Protein AF-A0A816BHR1-F1 (afdb_monomer)

Foldseek 3Di:
DDPVVVVVVVVLVVVLVVLLVVLVCCVVVVLQWDQDPVLVVLNVDDGDSVSSVVNVCSSVPPTDGHDLEAEDEDALPDDLVNVVVSCVVVQVSCVSCVPAAREYEYEQVQSYPVLVQVCCCQPVCDGVPHHGRPRYHYYYDHDDDDDVVVVVPDDPPDDPVVVVVVPRNGHDHDPVVVVVDDDDDDQDLVNLLVVLLVVLVVVQVPPDPPDGDDDPPVVSVVVSVVVSVVVVD

Mean predicted aligned error: 13.66 Å

Organism: NCBI:txid1234261

pLDDT: mean 78.06, std 15.28, range [37.94, 96.62]

Radius of gyration: 27.57 Å; Cα contacts (8 Å, |Δi|>4): 206; chains: 1; bounding box: 58×44×85 Å

Structure (mmCIF, N/CA/C/O backbone):
data_AF-A0A816BHR1-F1
#
_entry.id   AF-A0A816BHR1-F1
#
loop_
_atom_site.group_PDB
_atom_site.id
_atom_site.type_symbol
_atom_site.label_atom_id
_atom_site.label_alt_id
_atom_site.label_comp_id
_atom_site.label_asym_id
_atom_site.label_entity_id
_atom_site.label_seq_id
_atom_site.pdbx_PDB_ins_code
_atom_site.Cartn_x
_atom_site.Cartn_y
_atom_site.Cartn_z
_atom_site.occupancy
_atom_site.B_iso_or_equiv
_atom_site.auth_seq_id
_atom_site.auth_comp_id
_atom_site.auth_asym_id
_atom_site.auth_atom_id
_atom_site.pdbx_PDB_model_num
ATOM 1 N N . MET A 1 1 ? -35.255 7.423 47.340 1.00 52.06 1 MET A N 1
ATOM 2 C CA . MET A 1 1 ? -34.752 6.591 46.229 1.00 52.06 1 MET A CA 1
ATOM 3 C C . MET A 1 1 ? -35.723 5.449 46.059 1.00 52.06 1 MET A C 1
ATOM 5 O O . MET A 1 1 ? -35.915 4.696 47.007 1.00 52.06 1 MET A O 1
ATOM 9 N N . THR A 1 2 ? -36.423 5.408 44.931 1.00 51.00 2 THR A N 1
ATOM 10 C CA . THR A 1 2 ? -37.379 4.335 44.636 1.00 51.00 2 THR A CA 1
ATOM 11 C C . THR A 1 2 ? -36.626 3.104 44.125 1.00 51.00 2 THR A C 1
ATOM 13 O O . THR A 1 2 ? -35.512 3.223 43.620 1.00 51.00 2 THR A O 1
ATOM 16 N N . VAL A 1 3 ? -37.195 1.907 44.288 1.00 60.72 3 VAL A N 1
ATOM 17 C CA . VAL A 1 3 ? -36.574 0.632 43.862 1.00 60.72 3 VAL A CA 1
ATOM 18 C C . VAL A 1 3 ? -36.247 0.631 42.356 1.00 60.72 3 VAL A C 1
ATOM 20 O O . VAL A 1 3 ? -35.255 0.040 41.938 1.00 60.72 3 VAL A O 1
ATOM 23 N N . THR A 1 4 ? -37.027 1.367 41.563 1.00 62.22 4 THR A N 1
ATOM 24 C CA . THR A 1 4 ? -36.813 1.652 40.136 1.00 62.22 4 THR A CA 1
ATOM 25 C C . THR A 1 4 ? -35.530 2.442 39.858 1.00 62.22 4 THR A C 1
ATOM 27 O O . THR A 1 4 ? -34.757 2.035 38.998 1.00 62.22 4 THR A O 1
ATOM 30 N N . ASP A 1 5 ? -35.218 3.479 40.644 1.00 62.16 5 ASP A N 1
ATOM 31 C CA . ASP A 1 5 ? -34.006 4.299 40.441 1.00 62.16 5 ASP A CA 1
ATOM 32 C C . ASP A 1 5 ? -32.713 3.488 40.652 1.00 62.16 5 ASP A C 1
ATOM 34 O O . ASP A 1 5 ? -31.697 3.712 39.994 1.00 62.16 5 ASP A O 1
ATOM 38 N N . ALA A 1 6 ? -32.741 2.530 41.584 1.00 64.25 6 ALA A N 1
ATOM 39 C CA . ALA A 1 6 ? -31.603 1.657 41.871 1.00 64.25 6 ALA A CA 1
ATOM 40 C C . ALA A 1 6 ? -31.398 0.587 40.782 1.00 64.25 6 ALA A C 1
ATOM 42 O O . ALA A 1 6 ? -30.258 0.231 40.466 1.00 64.25 6 ALA A O 1
ATOM 43 N N . TYR A 1 7 ? -32.494 0.093 40.201 1.00 68.75 7 TYR A N 1
ATOM 44 C CA . TYR A 1 7 ? -32.482 -0.867 39.098 1.00 68.75 7 TYR A CA 1
ATOM 45 C C . TYR A 1 7 ? -31.982 -0.228 37.790 1.00 68.75 7 TYR A C 1
ATOM 47 O O . TYR A 1 7 ? -31.123 -0.784 37.104 1.00 68.75 7 TYR A O 1
ATOM 55 N N . ASP A 1 8 ? -32.424 0.994 37.493 1.00 70.56 8 ASP A N 1
ATOM 56 C CA . ASP A 1 8 ? -31.975 1.736 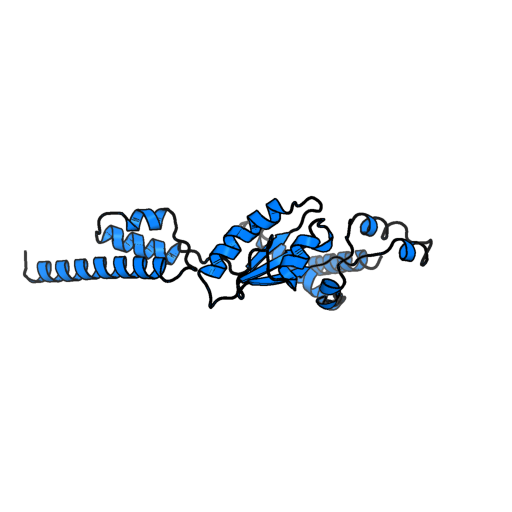36.311 1.00 70.56 8 ASP A CA 1
ATOM 57 C C . ASP A 1 8 ? -30.495 2.136 36.413 1.00 70.56 8 ASP A C 1
ATOM 59 O O . ASP A 1 8 ? -29.745 2.028 35.438 1.00 70.56 8 ASP A O 1
ATOM 63 N N . ALA A 1 9 ? -30.026 2.506 37.611 1.00 74.00 9 ALA A N 1
ATOM 64 C CA . ALA A 1 9 ? -28.610 2.779 37.858 1.00 74.00 9 ALA A CA 1
ATOM 65 C C . ALA A 1 9 ? -27.722 1.542 37.624 1.00 74.00 9 ALA A C 1
ATOM 67 O O . ALA A 1 9 ? -26.621 1.663 37.079 1.00 74.00 9 ALA A O 1
ATOM 68 N N . THR A 1 10 ? -28.208 0.347 37.980 1.00 83.25 10 THR A N 1
ATOM 69 C CA . THR A 1 10 ? -27.472 -0.908 37.761 1.00 83.25 10 THR A CA 1
ATOM 70 C C . THR A 1 10 ? -27.445 -1.317 36.289 1.00 83.25 10 THR A C 1
ATOM 72 O O . THR A 1 10 ? -26.416 -1.806 35.818 1.00 83.25 10 THR A O 1
ATOM 75 N N . ILE A 1 11 ? -28.522 -1.087 35.531 1.00 84.12 11 ILE A N 1
ATOM 76 C CA . ILE A 1 11 ? -28.531 -1.308 34.075 1.00 84.12 11 ILE A CA 1
ATOM 77 C C . ILE A 1 11 ? -27.571 -0.343 33.374 1.00 84.12 11 ILE A C 1
ATOM 79 O O . ILE A 1 11 ? -26.772 -0.773 32.541 1.00 84.12 11 ILE A O 1
ATOM 83 N N . ALA A 1 12 ? -27.605 0.943 33.729 1.00 81.88 12 ALA A N 1
ATOM 84 C CA . ALA A 1 12 ? -26.729 1.947 33.134 1.00 81.88 12 ALA A CA 1
ATOM 85 C C . ALA A 1 12 ? -25.245 1.628 33.374 1.00 81.88 12 ALA A C 1
ATOM 87 O O . ALA A 1 12 ? -24.439 1.723 32.451 1.00 81.88 12 ALA A O 1
ATOM 88 N N . GLN A 1 13 ? -24.882 1.193 34.585 1.00 84.75 13 GLN A N 1
ATOM 89 C CA . GLN A 1 13 ? -23.515 0.765 34.901 1.00 84.75 13 GLN A CA 1
ATOM 90 C C . GLN A 1 13 ? -23.078 -0.461 34.095 1.00 84.75 13 GLN A C 1
ATOM 92 O O . GLN A 1 13 ? -21.961 -0.470 33.579 1.00 84.75 13 GLN A O 1
ATOM 97 N N . LYS A 1 14 ? -23.956 -1.459 33.927 1.00 87.56 14 LYS A N 1
ATOM 98 C CA . LYS A 1 14 ? -23.672 -2.615 33.064 1.00 87.56 14 LYS A CA 1
ATOM 99 C C . LYS A 1 14 ? -23.433 -2.188 31.618 1.00 87.56 14 LYS A C 1
ATOM 101 O O . LYS A 1 14 ? -22.438 -2.589 31.033 1.00 87.56 14 LYS A O 1
ATOM 106 N N . LEU A 1 15 ? -24.288 -1.327 31.065 1.00 85.94 15 LEU A N 1
ATOM 107 C CA . LEU A 1 15 ? -24.135 -0.838 29.692 1.00 85.94 15 LEU A CA 1
ATOM 108 C C . LEU A 1 15 ? -22.819 -0.069 29.486 1.00 85.94 15 LEU A C 1
ATOM 110 O O . LEU A 1 15 ? -22.159 -0.248 28.467 1.00 85.94 15 LEU A O 1
ATOM 114 N N . ILE A 1 16 ? -22.434 0.781 30.444 1.00 88.06 16 ILE A N 1
ATOM 115 C CA . ILE A 1 16 ? -21.164 1.526 30.404 1.00 88.06 16 ILE A CA 1
ATOM 116 C C . ILE A 1 16 ? -19.976 0.567 30.340 1.00 88.06 16 ILE A C 1
ATOM 118 O O . ILE A 1 16 ? -19.073 0.773 29.527 1.00 88.06 16 ILE A O 1
ATOM 122 N N . HIS A 1 17 ? -19.993 -0.464 31.185 1.00 87.50 17 HIS A N 1
ATOM 123 C CA . HIS A 1 17 ? -18.936 -1.463 31.237 1.00 87.50 17 HIS A CA 1
ATOM 124 C C . HIS A 1 17 ? -18.845 -2.244 29.920 1.00 87.50 17 HIS A C 1
ATOM 126 O O . HIS A 1 17 ? -17.781 -2.278 29.311 1.00 87.50 17 HIS A O 1
ATOM 132 N N . GLU A 1 18 ? -19.972 -2.762 29.425 1.00 88.56 18 GLU A N 1
ATOM 133 C CA . GLU A 1 18 ? -20.043 -3.513 28.163 1.00 88.56 18 GLU A CA 1
ATOM 134 C C . GLU A 1 18 ? -19.584 -2.683 26.954 1.00 88.56 18 GLU A C 1
ATOM 136 O O . GLU A 1 18 ? -18.871 -3.183 26.088 1.00 88.56 18 GLU A O 1
ATOM 141 N N . LEU A 1 19 ? -19.939 -1.394 26.885 1.00 86.56 19 LEU A N 1
ATOM 142 C CA . LEU A 1 19 ? -19.489 -0.513 25.799 1.00 86.56 19 LEU A CA 1
ATOM 143 C C . LEU A 1 19 ? -17.979 -0.264 25.839 1.00 86.56 19 LEU A C 1
ATOM 145 O O . LEU A 1 19 ? -17.333 -0.235 24.789 1.00 86.56 19 LEU A O 1
ATOM 149 N N . HIS A 1 20 ? -17.418 -0.055 27.033 1.00 87.75 20 HIS A N 1
ATOM 150 C CA . HIS A 1 20 ? -15.979 0.149 27.196 1.00 87.75 20 HIS A CA 1
ATOM 151 C C . HIS A 1 20 ? -15.202 -1.124 26.846 1.00 87.75 20 HIS A C 1
ATOM 153 O O . HIS A 1 20 ? -14.259 -1.051 26.055 1.00 87.75 20 HIS A O 1
ATOM 159 N N . GLU A 1 21 ? -15.651 -2.281 27.336 1.00 88.12 21 GLU A N 1
ATOM 160 C CA . GLU A 1 21 ? -15.095 -3.594 26.992 1.00 88.12 21 GLU A CA 1
ATOM 161 C C . GLU A 1 21 ? -15.181 -3.859 25.486 1.00 88.12 21 GLU A C 1
ATOM 163 O O . GLU A 1 21 ? -14.181 -4.216 24.864 1.00 88.12 21 GLU A O 1
ATOM 168 N N . TYR A 1 22 ? -16.332 -3.594 24.859 1.00 89.38 22 TYR A N 1
ATOM 169 C CA . TYR A 1 22 ? -16.508 -3.768 23.419 1.00 89.38 22 TYR A CA 1
ATOM 170 C C . TYR A 1 22 ? -15.521 -2.918 22.613 1.00 89.38 22 TYR A C 1
ATOM 172 O O . TYR A 1 22 ? -14.816 -3.445 21.754 1.00 89.38 22 TYR A O 1
ATOM 180 N N . VAL A 1 23 ? -15.425 -1.611 22.882 1.00 86.75 23 VAL A N 1
ATOM 181 C CA . VAL A 1 23 ? -14.501 -0.735 22.140 1.00 86.75 23 VAL A CA 1
ATOM 182 C C . VAL A 1 23 ? -13.047 -1.141 22.384 1.00 86.75 23 VAL A C 1
ATOM 184 O O . VAL A 1 23 ? -12.253 -1.170 21.443 1.00 86.75 23 VAL A O 1
ATOM 187 N N . THR A 1 24 ? -12.696 -1.501 23.618 1.00 86.19 24 THR A N 1
ATOM 188 C CA . THR A 1 24 ? -11.347 -1.969 23.965 1.00 86.19 24 THR A CA 1
ATOM 189 C C . THR A 1 24 ? -11.008 -3.264 23.229 1.00 86.19 24 THR A C 1
ATOM 191 O O . THR A 1 24 ? -9.948 -3.369 22.609 1.00 86.19 24 THR A O 1
ATOM 194 N N . SER A 1 25 ? -11.930 -4.227 23.218 1.00 87.12 25 SER A N 1
ATOM 195 C CA . SER A 1 25 ? -11.810 -5.485 22.483 1.00 87.12 25 SER A CA 1
ATOM 196 C C . SER A 1 25 ? -11.670 -5.250 20.978 1.00 87.12 25 SER A C 1
ATOM 198 O O . SER A 1 25 ? -10.764 -5.797 20.355 1.00 87.12 25 SER A O 1
ATOM 200 N N . GLN A 1 26 ? -12.485 -4.378 20.378 1.00 85.44 26 GLN A N 1
ATOM 201 C CA . GLN A 1 26 ? -12.399 -4.086 18.944 1.00 85.44 26 GLN A CA 1
ATOM 202 C C . GLN A 1 26 ? -11.069 -3.426 18.571 1.00 85.44 26 GLN A C 1
ATOM 204 O O . GLN A 1 26 ? -10.442 -3.817 17.591 1.00 85.44 26 GLN A O 1
ATOM 209 N N . LEU A 1 27 ? -10.592 -2.462 19.359 1.00 82.94 27 LEU A N 1
ATOM 210 C CA . LEU A 1 27 ? -9.323 -1.782 19.083 1.00 82.94 27 LEU A CA 1
ATOM 211 C C . LEU A 1 27 ? -8.093 -2.672 19.301 1.00 82.94 27 LEU A C 1
ATOM 213 O O . LEU A 1 27 ? -7.054 -2.427 18.689 1.00 82.94 27 LEU A O 1
ATOM 217 N N . THR A 1 28 ? -8.192 -3.679 20.169 1.00 80.06 28 THR A N 1
ATOM 218 C CA . THR A 1 28 ? -7.105 -4.640 20.413 1.00 80.06 28 THR A CA 1
ATOM 219 C C . THR A 1 28 ? -7.119 -5.787 19.407 1.00 80.06 28 THR A C 1
ATOM 221 O O . THR A 1 28 ? -6.056 -6.194 18.944 1.00 80.06 28 THR A O 1
ATOM 224 N N . THR A 1 29 ? -8.307 -6.260 19.025 1.00 79.62 29 THR A N 1
ATOM 225 C CA . THR A 1 29 ? -8.495 -7.416 18.136 1.00 79.62 29 THR A CA 1
ATOM 226 C C . THR A 1 29 ? -8.412 -7.025 16.661 1.00 79.62 29 THR A C 1
ATOM 228 O O . THR A 1 29 ? -7.839 -7.747 15.849 1.00 79.62 29 THR A O 1
ATOM 231 N N . VAL A 1 30 ? -8.950 -5.862 16.280 1.00 80.06 30 VAL A N 1
ATOM 232 C CA . VAL A 1 30 ? -8.967 -5.410 14.885 1.00 80.06 30 VAL A CA 1
ATOM 233 C C . VAL A 1 30 ? -7.750 -4.530 14.620 1.00 80.06 30 VAL A C 1
ATOM 235 O O . VAL A 1 30 ? -7.796 -3.302 14.701 1.00 80.06 30 VAL A O 1
ATOM 238 N N . HIS A 1 31 ? -6.640 -5.160 14.229 1.00 73.81 31 HIS A N 1
ATOM 239 C CA . HIS A 1 31 ? -5.377 -4.470 13.942 1.00 73.81 31 HIS A CA 1
ATOM 240 C C . HIS A 1 31 ? -5.443 -3.477 12.771 1.00 73.81 31 HIS A C 1
ATOM 242 O O . HIS A 1 31 ? -4.511 -2.690 12.593 1.00 73.81 31 HIS A O 1
ATOM 248 N N . LEU A 1 32 ? -6.525 -3.477 11.987 1.00 80.00 32 LEU A N 1
ATOM 249 C CA . LEU A 1 32 ? -6.789 -2.472 10.958 1.00 80.00 32 LEU A CA 1
ATOM 250 C C . LEU A 1 32 ? -7.330 -1.154 11.506 1.00 80.00 32 LEU A C 1
ATOM 252 O O . LEU A 1 32 ? -7.293 -0.160 10.788 1.00 80.00 32 LEU A O 1
ATOM 256 N N . LEU A 1 33 ? -7.806 -1.104 12.747 1.00 83.38 33 LEU A N 1
ATOM 257 C CA . LEU A 1 33 ? -8.292 0.139 13.328 1.00 83.38 33 LEU A CA 1
ATOM 258 C C . LEU A 1 33 ? -7.120 0.969 13.852 1.00 83.38 33 LEU A C 1
ATOM 260 O O . LEU A 1 33 ? -6.185 0.476 14.486 1.00 83.38 33 LEU A O 1
ATOM 264 N N . LYS A 1 34 ? -7.165 2.267 13.567 1.00 80.75 34 LYS A N 1
ATOM 265 C CA . LYS A 1 34 ? -6.240 3.260 14.094 1.00 80.75 34 LYS A CA 1
ATOM 266 C C . LYS A 1 34 ? -7.012 4.157 15.061 1.00 80.75 34 LYS A C 1
ATOM 268 O O . LYS A 1 34 ? -7.742 5.043 14.605 1.00 80.75 34 LYS A O 1
ATOM 273 N N . PRO A 1 35 ? -6.865 3.956 16.382 1.00 81.19 35 PRO A N 1
ATOM 274 C CA . PRO A 1 35 ? -7.538 4.805 17.351 1.00 81.19 35 PRO A CA 1
ATOM 275 C C . PRO A 1 35 ? -6.982 6.230 17.293 1.00 81.19 35 PRO A C 1
ATOM 277 O O . PRO A 1 35 ? -5.775 6.445 17.131 1.00 81.19 35 PRO A O 1
ATOM 280 N N . THR A 1 36 ? -7.856 7.223 17.455 1.00 85.25 36 THR A N 1
ATOM 281 C CA . THR A 1 36 ? -7.424 8.616 17.603 1.00 85.25 36 THR A CA 1
ATOM 282 C C . THR A 1 36 ? -6.744 8.818 18.959 1.00 85.25 36 THR A C 1
ATOM 284 O O . THR A 1 36 ? -7.040 8.126 19.935 1.00 85.25 36 THR A O 1
ATOM 287 N N . LYS A 1 37 ? -5.856 9.818 19.071 1.00 85.44 37 LYS A N 1
ATOM 288 C CA . LYS A 1 37 ? -5.247 10.190 20.367 1.00 85.44 37 LYS A CA 1
ATOM 289 C C . LYS A 1 37 ? -6.308 10.513 21.424 1.00 85.44 37 LYS A C 1
ATOM 291 O O . LYS A 1 37 ? -6.090 10.297 22.610 1.00 85.44 37 LYS A O 1
ATOM 296 N N . ARG A 1 38 ? -7.445 11.063 20.993 1.00 85.62 38 ARG A N 1
ATOM 297 C CA . ARG A 1 38 ? -8.574 11.379 21.866 1.00 85.62 38 ARG A CA 1
ATOM 298 C C . ARG A 1 38 ? -9.278 10.112 22.342 1.00 85.62 38 ARG A C 1
ATOM 300 O O . ARG A 1 38 ? -9.507 9.997 23.538 1.00 85.62 38 ARG A O 1
ATOM 307 N N . LEU A 1 39 ? -9.532 9.156 21.450 1.00 85.00 39 LEU A N 1
ATOM 308 C CA . LEU A 1 39 ? -10.090 7.854 21.811 1.00 85.00 39 LEU A CA 1
ATOM 309 C C . LEU A 1 39 ? -9.198 7.117 22.821 1.00 85.00 39 LEU A C 1
ATOM 311 O O . LEU A 1 39 ? -9.692 6.625 23.828 1.00 85.00 39 LEU A O 1
ATOM 315 N N . GLN A 1 40 ? -7.877 7.142 22.617 1.00 84.75 40 GLN A N 1
ATOM 316 C CA . GLN A 1 40 ? -6.907 6.576 23.566 1.00 84.75 40 GLN A CA 1
ATOM 317 C C . GLN A 1 40 ? -6.959 7.236 24.951 1.00 84.75 40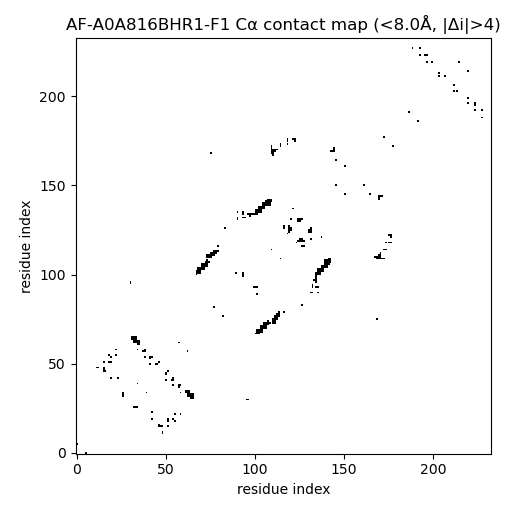 GLN A C 1
ATOM 319 O O . GLN A 1 40 ? -6.808 6.552 25.955 1.00 84.75 40 GLN A O 1
ATOM 324 N N . ARG A 1 41 ? -7.179 8.556 25.027 1.00 87.00 41 ARG A N 1
ATOM 325 C CA . ARG A 1 41 ? -7.352 9.249 26.315 1.00 87.00 41 ARG A CA 1
ATOM 326 C C . ARG A 1 41 ? -8.648 8.837 27.002 1.00 87.00 41 ARG A C 1
ATOM 328 O O . ARG A 1 41 ? -8.605 8.494 28.174 1.00 87.00 41 ARG A O 1
ATOM 335 N N . LEU A 1 42 ? -9.757 8.811 26.260 1.00 86.31 42 LEU A N 1
ATOM 336 C CA . LEU A 1 42 ? -11.072 8.435 26.787 1.00 86.31 42 LEU A CA 1
ATOM 337 C C . LEU A 1 42 ? -11.099 7.000 27.329 1.00 86.31 42 LEU A C 1
ATOM 339 O O . LEU A 1 42 ? -11.794 6.741 28.304 1.00 86.31 42 LEU A O 1
ATOM 343 N N . LEU A 1 43 ? -10.324 6.085 26.738 1.00 84.81 43 LEU A N 1
ATOM 344 C CA . LEU A 1 43 ? -10.181 4.712 27.238 1.00 84.81 43 LEU A CA 1
ATOM 345 C C . LEU A 1 43 ? -9.538 4.638 28.629 1.00 84.81 43 LEU A C 1
ATOM 347 O O . LEU A 1 43 ? -9.852 3.718 29.381 1.00 84.81 43 LEU A O 1
ATOM 351 N N . ASN A 1 44 ? -8.682 5.607 28.970 1.00 85.12 44 ASN A N 1
ATOM 352 C CA . ASN A 1 44 ? -7.957 5.670 30.240 1.00 85.12 44 ASN A CA 1
ATOM 353 C C . ASN A 1 44 ? -8.680 6.512 31.311 1.00 85.12 44 ASN A C 1
ATOM 355 O O . ASN A 1 44 ? -8.200 6.605 32.441 1.00 85.12 44 ASN A O 1
ATOM 359 N N . GLU A 1 45 ? -9.792 7.171 30.970 1.00 86.00 45 GLU A N 1
ATOM 360 C CA . GLU A 1 45 ? -10.568 7.996 31.901 1.00 86.00 45 GLU A CA 1
ATOM 361 C C . GLU A 1 45 ? -11.540 7.150 32.745 1.00 86.00 45 GLU A C 1
ATOM 363 O O . GLU A 1 45 ? -11.956 6.057 32.358 1.00 86.00 45 GLU A O 1
ATOM 368 N N . ALA A 1 46 ? -11.927 7.666 33.918 1.00 75.50 46 ALA A N 1
ATOM 369 C CA . ALA A 1 46 ? -12.861 6.986 34.814 1.00 75.50 46 ALA A CA 1
ATOM 370 C C . ALA A 1 46 ? -14.220 6.747 34.131 1.00 75.50 46 ALA A C 1
ATOM 372 O O . ALA A 1 46 ? -14.822 7.667 33.576 1.00 75.50 46 ALA A O 1
ATOM 373 N N . GLN A 1 47 ? -14.731 5.517 34.195 1.00 79.19 47 GLN A N 1
ATOM 374 C CA . GLN A 1 47 ? -15.958 5.147 33.492 1.00 79.19 47 GLN A CA 1
ATOM 375 C C . GLN A 1 47 ? -17.183 5.881 34.067 1.00 79.19 47 GLN A C 1
ATOM 377 O O . GLN A 1 47 ? -17.544 5.734 35.233 1.00 79.19 47 GLN A O 1
ATOM 382 N N . SER A 1 48 ? -17.841 6.675 33.221 1.00 83.44 48 SER A N 1
ATOM 383 C CA . SER A 1 48 ? -19.121 7.336 33.496 1.00 83.44 48 SER A CA 1
ATOM 384 C C . SER A 1 48 ? -19.997 7.306 32.245 1.00 83.44 48 SER A C 1
ATOM 386 O O . SER A 1 48 ? -19.477 7.164 31.138 1.00 83.44 48 SER A O 1
ATOM 388 N N . LEU A 1 49 ? -21.313 7.497 32.392 1.00 82.38 49 LEU A N 1
ATOM 389 C CA . LEU A 1 49 ? -22.244 7.491 31.254 1.00 82.38 49 LEU A CA 1
ATOM 390 C C . LEU A 1 49 ? -21.841 8.507 30.176 1.00 82.38 49 LEU A C 1
ATOM 392 O O . LEU A 1 49 ? -21.850 8.208 28.986 1.00 82.38 49 LEU A O 1
ATOM 396 N N . LEU A 1 50 ? -21.427 9.704 30.598 1.00 85.06 50 LEU A N 1
ATOM 397 C CA . LEU A 1 50 ? -20.983 10.756 29.688 1.00 85.06 50 LEU A CA 1
ATOM 398 C C . LEU A 1 50 ? -19.709 10.360 28.930 1.00 85.06 50 LEU A C 1
ATOM 400 O O . LEU A 1 50 ? -19.585 10.660 27.742 1.00 85.06 50 LEU A O 1
ATOM 404 N N . ILE A 1 51 ? -18.762 9.710 29.611 1.00 85.19 51 ILE A N 1
ATOM 405 C CA . ILE A 1 51 ? -17.499 9.264 29.011 1.00 85.19 51 ILE A CA 1
ATOM 406 C C . ILE A 1 51 ? -17.750 8.093 28.058 1.00 85.19 51 ILE A C 1
ATOM 408 O O . ILE A 1 51 ? -17.233 8.127 26.947 1.00 85.19 51 ILE A O 1
ATOM 412 N N . ALA A 1 52 ? -18.613 7.138 28.414 1.00 84.12 52 ALA A N 1
ATOM 413 C CA . ALA A 1 52 ? -18.992 6.018 27.550 1.00 84.12 52 ALA A CA 1
ATOM 414 C C . ALA A 1 52 ? -19.637 6.493 26.238 1.00 84.12 52 ALA A C 1
ATOM 416 O O . ALA A 1 52 ? -19.224 6.077 25.158 1.00 84.12 52 ALA A O 1
ATOM 417 N N . THR A 1 53 ? -20.578 7.440 26.310 1.00 84.50 53 THR A N 1
ATOM 418 C CA . THR A 1 53 ? -21.205 8.027 25.115 1.00 84.50 53 THR A CA 1
ATOM 419 C C . THR A 1 53 ? -20.187 8.765 24.245 1.00 84.50 53 THR A C 1
ATOM 421 O O . THR A 1 53 ? -20.197 8.627 23.022 1.00 84.50 53 THR A O 1
ATOM 424 N N . LYS A 1 54 ? -19.276 9.539 24.852 1.00 87.81 54 LYS A N 1
ATOM 425 C CA . LYS A 1 54 ? -18.198 10.223 24.116 1.00 87.81 54 LYS A CA 1
ATOM 426 C C . LYS A 1 54 ? -17.246 9.232 23.456 1.00 87.81 54 LYS A C 1
ATOM 428 O O . LYS A 1 54 ? -16.871 9.445 22.310 1.00 87.81 54 LYS A O 1
ATOM 433 N N . LEU A 1 55 ? -16.874 8.173 24.166 1.00 88.69 55 LEU A N 1
ATOM 434 C CA . LEU A 1 55 ? -15.983 7.122 23.694 1.00 88.69 55 LEU A CA 1
ATOM 435 C C . LEU A 1 55 ? -16.596 6.384 22.505 1.00 88.69 55 LEU A C 1
ATOM 437 O O . LEU A 1 55 ? -15.940 6.250 21.478 1.00 88.69 55 LEU A O 1
ATOM 441 N N . PHE A 1 56 ? -17.865 5.986 22.600 1.00 85.81 56 PHE A N 1
ATOM 442 C CA . PHE A 1 56 ? -18.565 5.308 21.512 1.00 85.81 56 PHE A CA 1
ATOM 443 C C . PHE A 1 56 ? -18.759 6.212 20.286 1.00 85.81 56 PHE A C 1
ATOM 445 O O . PHE A 1 56 ? -18.483 5.798 19.161 1.00 85.81 56 PHE A O 1
ATOM 452 N N . ASN A 1 57 ? -19.149 7.475 20.491 1.00 87.31 57 ASN A N 1
ATOM 453 C CA . ASN A 1 57 ? -19.255 8.445 19.399 1.00 87.31 57 ASN A CA 1
ATOM 454 C C . ASN A 1 57 ? -17.903 8.699 18.728 1.00 87.31 57 ASN A C 1
ATOM 456 O O . ASN A 1 57 ? -17.831 8.770 17.503 1.00 87.31 57 ASN A O 1
ATOM 460 N N . GLU A 1 58 ? -16.831 8.820 19.511 1.00 87.50 58 GLU A N 1
ATOM 461 C CA . GLU A 1 58 ? -15.481 8.989 18.978 1.00 87.50 58 GLU A CA 1
ATOM 462 C C . GLU A 1 58 ? -15.038 7.741 18.200 1.00 87.50 58 GLU A C 1
ATOM 464 O O . GLU A 1 58 ? -14.483 7.871 17.109 1.00 87.50 58 GLU A O 1
ATOM 469 N N . TYR A 1 59 ? -15.350 6.544 18.711 1.00 86.75 59 TYR A N 1
ATOM 470 C CA . TYR A 1 59 ? -15.083 5.275 18.041 1.00 86.75 59 TYR A CA 1
ATOM 471 C C . TYR A 1 59 ? -15.793 5.184 16.683 1.00 86.75 59 TYR A C 1
ATOM 473 O O . TYR A 1 59 ? -15.138 4.921 15.679 1.00 86.75 59 TYR A O 1
ATOM 481 N N . ILE A 1 60 ? -17.096 5.462 16.610 1.00 85.62 60 ILE A N 1
ATOM 482 C CA . ILE A 1 60 ? -17.845 5.389 15.344 1.00 85.62 60 ILE A CA 1
ATOM 483 C C . ILE A 1 60 ? -17.399 6.474 14.361 1.00 85.62 60 ILE A C 1
ATOM 485 O O . ILE A 1 60 ? -17.256 6.215 13.170 1.00 85.62 60 ILE A O 1
ATOM 489 N N . THR A 1 61 ? -17.208 7.699 14.848 1.00 84.88 61 THR A N 1
ATOM 490 C CA . THR A 1 61 ? -17.053 8.864 13.965 1.00 84.88 61 THR A CA 1
ATOM 491 C C . THR A 1 61 ? -15.622 9.026 13.466 1.00 84.88 61 THR A C 1
ATOM 493 O O . THR A 1 61 ? -15.410 9.502 12.352 1.00 84.88 61 THR A O 1
ATOM 496 N N . TYR A 1 62 ? -14.631 8.666 14.285 1.00 82.94 62 TYR A N 1
ATOM 497 C CA . TYR A 1 62 ? -13.238 9.035 14.032 1.00 82.94 62 TYR A CA 1
ATOM 498 C C . TYR A 1 62 ? -12.259 7.862 14.019 1.00 82.94 62 TYR A C 1
ATOM 500 O O . TYR A 1 62 ? -11.074 8.087 13.757 1.00 82.94 62 TYR A O 1
ATOM 508 N N . THR A 1 63 ? -12.699 6.623 14.261 1.00 82.25 63 THR A N 1
ATOM 509 C CA . THR A 1 63 ? -11.808 5.474 14.063 1.00 82.25 63 THR A CA 1
ATOM 510 C C . THR A 1 63 ? -11.514 5.320 12.579 1.00 82.25 63 THR A C 1
ATOM 512 O O . THR A 1 63 ? -12.406 5.110 11.762 1.00 82.25 63 THR A O 1
ATOM 515 N N . GLN A 1 64 ? -10.239 5.444 12.228 1.00 79.94 64 GLN A N 1
ATOM 516 C CA . GLN A 1 64 ? -9.783 5.299 10.853 1.00 79.94 64 GLN A CA 1
ATOM 517 C C . GLN A 1 64 ? -9.326 3.868 10.608 1.00 79.94 64 GLN A C 1
ATOM 519 O O . GLN A 1 64 ? -8.742 3.234 11.487 1.00 79.94 64 GLN A O 1
ATOM 524 N N . THR A 1 65 ? -9.525 3.381 9.392 1.00 82.75 65 THR A N 1
ATOM 525 C CA . THR A 1 65 ? -8.910 2.137 8.935 1.00 82.75 65 THR A CA 1
ATOM 526 C C . THR A 1 65 ? -7.499 2.418 8.429 1.00 82.75 65 THR A C 1
ATOM 528 O O . THR A 1 65 ? -7.254 3.406 7.731 1.00 82.75 65 THR A O 1
ATOM 531 N N . LYS A 1 66 ? -6.548 1.546 8.765 1.00 83.31 66 LYS A N 1
ATOM 532 C CA . LYS A 1 66 ? -5.219 1.540 8.154 1.00 83.31 66 LYS A CA 1
ATOM 533 C C . LYS A 1 66 ? -5.360 1.301 6.650 1.00 83.31 66 LYS A C 1
ATOM 535 O O . LYS A 1 66 ? -6.264 0.600 6.201 1.00 83.31 66 LYS A O 1
ATOM 540 N N . GLN A 1 67 ? -4.472 1.920 5.880 1.00 85.69 67 GLN A N 1
ATOM 541 C CA . GLN A 1 67 ? -4.440 1.744 4.432 1.00 85.69 67 GLN A CA 1
ATOM 542 C C . GLN A 1 67 ? -3.909 0.350 4.098 1.00 85.69 67 GLN A C 1
ATOM 544 O O . GLN A 1 67 ? -2.949 -0.097 4.718 1.00 85.69 67 GLN A O 1
ATOM 549 N N . LEU A 1 68 ? -4.539 -0.301 3.121 1.00 90.50 68 LEU A N 1
ATOM 550 C CA . LEU A 1 68 ? -4.074 -1.568 2.545 1.00 90.50 68 LEU A CA 1
ATOM 551 C C . LEU A 1 68 ? -3.243 -1.350 1.275 1.00 90.50 68 LEU A C 1
ATOM 553 O O . LEU A 1 68 ? -2.533 -2.248 0.845 1.00 90.50 68 LEU A O 1
ATOM 557 N N . PHE A 1 69 ? -3.351 -0.164 0.673 1.00 94.38 69 PHE A N 1
ATOM 558 C CA . PHE A 1 69 ? -2.638 0.224 -0.536 1.00 94.38 69 PHE A CA 1
ATOM 559 C C . PHE A 1 69 ? -1.627 1.318 -0.204 1.00 94.38 69 PHE A C 1
ATOM 561 O O . PHE A 1 69 ? -2.000 2.400 0.258 1.00 94.38 69 PHE A O 1
ATOM 568 N N . HIS A 1 70 ? -0.354 1.040 -0.459 1.00 95.06 70 HIS A N 1
ATOM 569 C CA . HIS A 1 70 ? 0.760 1.937 -0.199 1.00 95.06 70 HIS A CA 1
ATOM 570 C C . HIS A 1 70 ? 1.426 2.307 -1.517 1.00 95.06 70 HIS A C 1
ATOM 572 O O . HIS A 1 70 ? 1.970 1.442 -2.194 1.00 95.06 70 HIS A O 1
ATOM 578 N N . ARG A 1 71 ? 1.410 3.592 -1.875 1.00 94.94 71 ARG A N 1
ATOM 579 C CA . ARG A 1 71 ? 2.086 4.094 -3.075 1.00 94.94 71 ARG A CA 1
ATOM 580 C C . ARG A 1 71 ? 3.336 4.878 -2.708 1.00 94.94 71 ARG A C 1
ATOM 582 O O . ARG A 1 71 ? 3.251 5.795 -1.893 1.00 94.94 71 ARG A O 1
ATOM 589 N N . LEU A 1 72 ? 4.439 4.580 -3.384 1.00 93.75 72 LEU A N 1
ATOM 590 C CA . LEU A 1 72 ? 5.666 5.367 -3.351 1.00 93.75 72 LEU A CA 1
ATOM 591 C C . LEU A 1 72 ? 6.003 5.841 -4.766 1.00 93.75 72 LEU A C 1
ATOM 593 O O . LEU A 1 72 ? 6.171 5.021 -5.661 1.00 93.75 72 LEU A O 1
ATOM 597 N N . LEU A 1 73 ? 6.095 7.159 -4.953 1.00 91.12 73 LEU A N 1
ATOM 598 C CA . LEU A 1 73 ? 6.679 7.753 -6.155 1.00 91.12 73 LEU A CA 1
ATOM 599 C C . LEU A 1 73 ? 8.195 7.765 -5.978 1.00 91.12 73 LEU A C 1
ATOM 601 O O . LEU A 1 73 ? 8.669 8.313 -4.981 1.00 91.12 73 LEU A O 1
ATOM 605 N N . LEU A 1 74 ? 8.932 7.143 -6.896 1.00 87.69 74 LEU A N 1
ATOM 606 C CA . LEU A 1 74 ? 10.373 6.972 -6.761 1.00 87.69 74 LEU A CA 1
ATOM 607 C C . LEU A 1 74 ? 11.129 8.151 -7.383 1.00 87.69 74 LEU A C 1
ATOM 609 O O . LEU A 1 74 ? 11.153 8.284 -8.605 1.00 87.69 74 LEU A O 1
ATOM 613 N N . PRO A 1 75 ? 11.771 9.017 -6.574 1.00 83.62 75 PRO A N 1
ATOM 614 C CA . PRO A 1 75 ? 12.672 10.017 -7.118 1.00 83.62 75 PRO A CA 1
ATOM 615 C C . PRO A 1 75 ? 13.981 9.350 -7.587 1.00 83.62 75 PRO A C 1
ATOM 617 O O . PRO A 1 75 ? 14.424 8.381 -6.962 1.00 83.62 75 PRO A O 1
ATOM 620 N N . PRO A 1 76 ? 14.676 9.907 -8.598 1.00 77.75 76 PRO A N 1
ATOM 621 C CA . PRO A 1 76 ? 15.920 9.331 -9.124 1.00 77.75 76 PRO A CA 1
ATOM 622 C C . PRO A 1 76 ? 17.032 9.119 -8.081 1.00 77.75 76 PRO A C 1
ATOM 624 O O . PRO A 1 76 ? 17.868 8.233 -8.223 1.00 77.75 76 PRO A O 1
ATOM 627 N N . GLY A 1 77 ? 17.047 9.936 -7.023 1.00 82.62 77 GLY A N 1
ATOM 628 C CA . GLY A 1 77 ? 18.041 9.893 -5.946 1.00 82.62 77 GLY A CA 1
ATOM 629 C C . GLY A 1 77 ? 17.590 9.176 -4.672 1.00 82.62 77 GLY A C 1
ATOM 630 O O . GLY A 1 77 ? 18.175 9.433 -3.622 1.00 82.62 77 GLY A O 1
ATOM 631 N N . ILE A 1 78 ? 16.531 8.357 -4.718 1.00 87.94 78 ILE A N 1
ATOM 632 C CA . ILE A 1 78 ? 16.108 7.586 -3.542 1.00 87.94 78 ILE A CA 1
ATOM 633 C C . ILE A 1 78 ? 17.231 6.649 -3.083 1.00 87.94 78 ILE A C 1
ATOM 635 O O . ILE A 1 78 ? 17.884 6.015 -3.909 1.00 87.94 78 ILE A O 1
ATOM 639 N N . THR A 1 79 ? 17.454 6.566 -1.772 1.00 90.94 79 THR A N 1
ATOM 640 C CA . THR A 1 79 ? 18.430 5.632 -1.194 1.00 90.94 79 THR A CA 1
ATOM 641 C C . THR A 1 79 ? 17.757 4.356 -0.695 1.00 90.94 79 THR A C 1
ATOM 643 O O . THR A 1 79 ? 16.553 4.337 -0.409 1.00 90.94 79 THR A O 1
ATOM 646 N N . GLU A 1 80 ? 18.536 3.285 -0.536 1.00 91.81 80 GLU A N 1
ATOM 647 C CA . GLU A 1 80 ? 18.033 2.025 0.019 1.00 91.81 80 GLU A CA 1
ATOM 648 C C . GLU A 1 80 ? 17.475 2.229 1.431 1.00 91.81 80 GLU A C 1
ATOM 650 O O . GLU A 1 80 ? 16.410 1.710 1.757 1.00 91.81 80 GLU A O 1
ATOM 655 N N . GLU A 1 81 ? 18.104 3.078 2.248 1.00 92.69 81 GLU A N 1
ATOM 656 C CA . GLU A 1 81 ? 17.624 3.384 3.596 1.00 92.69 81 GLU A CA 1
ATOM 657 C C . GLU A 1 81 ? 16.237 4.025 3.565 1.00 92.69 81 GLU A C 1
ATOM 659 O O . GLU A 1 81 ? 15.382 3.673 4.376 1.00 92.69 81 GLU A O 1
ATOM 664 N N . GLN A 1 82 ? 15.981 4.944 2.630 1.00 92.44 82 GLN A N 1
ATOM 665 C CA . GLN A 1 82 ? 14.666 5.571 2.482 1.00 92.44 82 GLN A CA 1
ATOM 666 C C . GLN A 1 82 ? 13.601 4.547 2.079 1.00 92.44 82 GLN A C 1
ATOM 668 O O . GLN A 1 82 ? 12.495 4.564 2.627 1.00 92.44 82 GLN A O 1
ATOM 673 N N . LEU A 1 83 ? 13.943 3.625 1.176 1.00 93.19 83 LEU A N 1
ATOM 674 C CA . LEU A 1 83 ? 13.056 2.535 0.780 1.00 93.19 83 LEU A CA 1
ATOM 675 C C . LEU A 1 83 ? 12.762 1.594 1.960 1.00 93.19 83 LEU A C 1
ATOM 677 O O . LEU A 1 83 ? 11.605 1.245 2.203 1.00 93.19 83 LEU A O 1
ATOM 681 N N . VAL A 1 84 ? 13.778 1.249 2.754 1.00 94.38 84 VAL A N 1
ATOM 682 C CA . VAL A 1 84 ? 13.613 0.451 3.976 1.00 94.38 84 VAL A CA 1
ATOM 683 C C . VAL A 1 84 ? 12.705 1.170 4.969 1.00 94.38 84 VAL A C 1
ATOM 685 O O . VAL A 1 84 ? 11.764 0.561 5.475 1.00 94.38 84 VAL A O 1
ATOM 688 N N . GLN A 1 85 ? 12.924 2.465 5.222 1.00 94.62 85 GLN A N 1
ATOM 689 C CA . GLN A 1 85 ? 12.081 3.253 6.129 1.00 94.62 85 GLN A CA 1
ATOM 690 C C . GLN A 1 85 ? 10.617 3.289 5.678 1.00 94.62 85 GLN A C 1
ATOM 692 O O . GLN A 1 85 ? 9.717 3.181 6.513 1.00 94.62 85 GLN A O 1
ATOM 697 N N . PHE A 1 86 ? 10.370 3.378 4.371 1.00 94.75 86 PHE A N 1
ATOM 698 C CA . PHE A 1 86 ? 9.026 3.267 3.809 1.00 94.75 86 PHE A CA 1
ATOM 699 C C . PHE A 1 86 ? 8.409 1.875 4.046 1.00 94.75 86 PHE A C 1
ATOM 701 O O . PHE A 1 86 ? 7.241 1.771 4.425 1.00 94.75 86 PHE A O 1
ATOM 708 N N . MET A 1 87 ? 9.194 0.807 3.888 1.00 94.94 87 MET A N 1
ATOM 709 C CA . MET A 1 87 ? 8.732 -0.577 4.042 1.00 94.94 87 MET A CA 1
ATOM 710 C C . MET A 1 87 ? 8.532 -1.021 5.497 1.00 94.94 87 MET A C 1
ATOM 712 O O . MET A 1 87 ? 7.698 -1.891 5.754 1.00 94.94 87 MET A O 1
ATOM 716 N N . LEU A 1 88 ? 9.248 -0.441 6.466 1.00 93.19 88 LEU A N 1
ATOM 717 C CA . LEU A 1 88 ? 9.165 -0.807 7.888 1.00 93.19 88 LEU A CA 1
ATOM 718 C C . LEU A 1 88 ? 7.730 -0.859 8.449 1.00 93.19 88 LEU A C 1
ATOM 720 O O . LEU A 1 88 ? 7.353 -1.904 8.989 1.00 93.19 88 LEU A O 1
ATOM 724 N N . PRO A 1 89 ? 6.901 0.201 8.348 1.00 91.69 89 PRO A N 1
ATOM 725 C CA . PRO A 1 89 ? 5.535 0.158 8.868 1.00 91.69 89 PRO A CA 1
ATOM 726 C C . PRO A 1 89 ? 4.657 -0.873 8.148 1.00 91.69 89 PRO A C 1
ATOM 728 O O . PRO A 1 89 ? 3.791 -1.472 8.784 1.00 91.69 89 PRO A O 1
ATOM 731 N N . ILE A 1 90 ? 4.896 -1.111 6.855 1.00 93.50 90 ILE A N 1
ATOM 732 C CA . ILE A 1 90 ? 4.145 -2.072 6.034 1.00 93.50 90 ILE A CA 1
ATOM 733 C C . ILE A 1 90 ? 4.479 -3.499 6.467 1.00 93.50 90 ILE A C 1
ATOM 735 O O . ILE A 1 90 ? 3.579 -4.306 6.684 1.00 93.50 90 ILE A O 1
ATOM 739 N N . ARG A 1 91 ? 5.765 -3.795 6.686 1.00 92.25 91 ARG A N 1
ATOM 740 C CA . ARG A 1 91 ? 6.222 -5.092 7.199 1.00 92.25 91 ARG A CA 1
ATOM 741 C C . ARG A 1 91 ? 5.613 -5.392 8.563 1.00 92.25 91 ARG A C 1
ATOM 743 O O . ARG A 1 91 ? 5.079 -6.479 8.764 1.00 92.25 91 ARG A O 1
ATOM 750 N N . THR A 1 92 ? 5.653 -4.421 9.474 1.00 89.88 92 THR A N 1
ATOM 751 C CA . THR A 1 92 ? 5.027 -4.562 10.793 1.00 89.88 92 THR A CA 1
ATOM 752 C C . THR A 1 92 ? 3.531 -4.817 10.651 1.00 89.88 92 THR A C 1
ATOM 754 O O . THR A 1 92 ? 2.998 -5.697 11.316 1.00 89.88 92 THR A O 1
ATOM 757 N N . LEU A 1 93 ? 2.839 -4.094 9.766 1.00 89.06 93 LEU A N 1
ATOM 758 C CA . LEU A 1 93 ? 1.409 -4.293 9.545 1.00 89.06 93 LEU A CA 1
ATOM 759 C C . LEU A 1 93 ? 1.094 -5.691 8.990 1.00 89.06 93 LEU A C 1
ATOM 761 O O . LEU A 1 93 ? 0.191 -6.342 9.507 1.00 89.06 93 LEU A O 1
ATOM 765 N N . ALA A 1 94 ? 1.863 -6.170 8.010 1.00 90.56 94 ALA A N 1
ATOM 766 C CA . ALA A 1 94 ? 1.678 -7.486 7.397 1.00 90.56 94 ALA A CA 1
ATOM 767 C C . ALA A 1 94 ? 1.861 -8.632 8.403 1.00 90.56 94 ALA A C 1
ATOM 769 O O . ALA A 1 94 ? 1.127 -9.613 8.368 1.00 90.56 94 ALA A O 1
ATOM 770 N N . GLN A 1 95 ? 2.807 -8.494 9.338 1.00 88.38 95 GLN A N 1
ATOM 771 C CA . GLN A 1 95 ? 3.027 -9.481 10.402 1.00 88.38 95 GLN A CA 1
ATOM 772 C C . GLN A 1 95 ? 1.834 -9.597 11.361 1.00 88.38 95 GLN A C 1
ATOM 774 O O . GLN A 1 95 ? 1.557 -10.682 11.859 1.00 88.38 95 GLN A O 1
ATOM 779 N N . HIS A 1 96 ? 1.118 -8.496 11.608 1.00 86.25 96 HIS A N 1
ATOM 780 C CA . HIS A 1 96 ? -0.076 -8.490 12.462 1.00 86.25 96 HIS A CA 1
ATOM 781 C C . HIS A 1 96 ? -1.357 -8.865 11.701 1.00 86.25 96 HIS A C 1
ATOM 783 O O . HIS A 1 96 ? -2.405 -9.020 12.321 1.00 86.25 96 HIS A O 1
ATOM 789 N N . LEU A 1 97 ? -1.301 -8.976 10.371 1.00 86.12 97 LEU A N 1
ATOM 790 C CA . LEU A 1 97 ? -2.452 -9.236 9.506 1.00 86.12 97 LEU A CA 1
ATOM 791 C C . LEU A 1 97 ? -2.159 -10.397 8.542 1.00 86.12 97 LEU A C 1
ATOM 793 O O . LEU A 1 97 ? -2.115 -10.193 7.329 1.00 86.12 97 LEU A O 1
ATOM 797 N N . PRO A 1 98 ? -1.978 -11.627 9.058 1.00 82.44 98 PRO A N 1
ATOM 798 C CA . PRO A 1 98 ? -1.601 -12.777 8.238 1.00 82.44 98 PRO A CA 1
ATOM 799 C C . PRO A 1 98 ? -2.677 -13.193 7.226 1.00 82.44 98 PRO A C 1
ATOM 801 O O . PRO A 1 98 ? -2.369 -13.942 6.306 1.00 82.44 98 PRO A O 1
ATOM 804 N N . ASP A 1 99 ? -3.909 -12.698 7.359 1.00 86.88 99 ASP A N 1
ATOM 805 C CA . ASP A 1 99 ? -5.039 -13.044 6.488 1.00 86.88 99 ASP A CA 1
ATOM 806 C C . ASP A 1 99 ? -5.395 -11.946 5.472 1.00 86.88 99 ASP A C 1
ATOM 808 O O . ASP A 1 99 ? -6.298 -12.134 4.658 1.00 86.88 99 ASP A O 1
ATOM 812 N N . ILE A 1 100 ? -4.705 -10.798 5.494 1.00 87.81 100 ILE A N 1
ATOM 813 C CA . ILE A 1 100 ? -5.040 -9.633 4.661 1.00 87.81 100 ILE A CA 1
ATOM 814 C C . ILE A 1 100 ? -3.859 -9.263 3.774 1.00 87.81 100 ILE A C 1
ATOM 816 O O . ILE A 1 100 ? -2.763 -9.016 4.266 1.00 87.81 100 ILE A O 1
ATOM 820 N N . GLU A 1 101 ? -4.103 -9.172 2.469 1.00 92.69 101 GLU A N 1
ATOM 821 C CA . GLU A 1 101 ? -3.097 -8.748 1.499 1.00 92.69 101 GLU A CA 1
ATOM 822 C C . GLU A 1 101 ? -2.891 -7.223 1.529 1.00 92.69 101 GLU A C 1
ATOM 824 O O . GLU A 1 101 ? -3.840 -6.443 1.417 1.00 92.69 101 GLU A O 1
ATOM 829 N N . LEU A 1 102 ? -1.635 -6.802 1.686 1.00 94.19 102 LEU A N 1
ATOM 830 C CA . LEU A 1 102 ? -1.187 -5.419 1.580 1.00 94.19 102 LEU A CA 1
ATOM 831 C C . LEU A 1 102 ? -0.541 -5.203 0.217 1.00 94.19 102 LEU A C 1
ATOM 833 O O . LEU A 1 102 ? 0.394 -5.910 -0.154 1.00 94.19 102 LEU A O 1
ATOM 837 N N . VAL A 1 103 ? -0.996 -4.185 -0.501 1.00 96.25 103 VAL A N 1
ATOM 838 C CA . VAL A 1 103 ? -0.484 -3.836 -1.823 1.00 96.25 103 VAL A CA 1
ATOM 839 C C . VAL A 1 103 ? 0.515 -2.696 -1.700 1.00 96.25 103 VAL A C 1
ATOM 841 O O . VAL A 1 103 ? 0.198 -1.634 -1.162 1.00 96.25 103 VAL A O 1
ATOM 844 N N . VAL A 1 104 ? 1.711 -2.896 -2.244 1.00 96.62 104 VAL A N 1
ATOM 845 C CA . VAL A 1 104 ? 2.745 -1.867 -2.349 1.00 96.62 104 VAL A CA 1
ATOM 846 C C . VAL A 1 104 ? 2.994 -1.564 -3.819 1.00 96.62 104 VAL A C 1
ATOM 848 O O . VAL A 1 104 ? 3.401 -2.439 -4.580 1.00 96.62 104 VAL A O 1
ATOM 851 N N . PHE A 1 105 ? 2.731 -0.320 -4.206 1.00 96.19 105 PHE A N 1
ATOM 852 C CA . PHE A 1 105 ? 2.866 0.178 -5.564 1.00 96.19 105 PHE A CA 1
ATOM 853 C C . PHE A 1 105 ? 4.015 1.180 -5.683 1.00 96.19 105 PHE A C 1
ATOM 855 O O . PHE A 1 105 ? 4.004 2.234 -5.040 1.00 96.19 105 PHE A O 1
ATOM 862 N N . PHE A 1 106 ? 4.982 0.855 -6.533 1.00 94.12 106 PHE A N 1
ATOM 863 C CA . PHE A 1 106 ? 6.119 1.710 -6.857 1.00 94.12 106 PHE A CA 1
ATOM 864 C C . PHE A 1 106 ? 5.894 2.411 -8.194 1.00 94.12 106 PHE A C 1
ATOM 866 O O . PHE A 1 106 ? 5.874 1.769 -9.242 1.00 94.12 106 PHE A O 1
ATOM 873 N N . ASP A 1 107 ? 5.720 3.724 -8.162 1.00 90.56 107 ASP A N 1
ATOM 874 C CA . ASP A 1 107 ? 5.580 4.541 -9.364 1.00 90.56 107 ASP A CA 1
ATOM 875 C C . ASP A 1 107 ? 6.958 5.009 -9.848 1.00 90.56 107 ASP A C 1
ATOM 877 O O . ASP A 1 107 ? 7.850 5.245 -9.032 1.00 90.56 107 ASP A O 1
ATOM 881 N N . GLU A 1 108 ? 7.128 5.132 -11.164 1.00 85.06 108 GLU A N 1
ATOM 882 C CA . GLU A 1 108 ? 8.407 5.464 -11.818 1.00 85.06 108 GLU A CA 1
ATOM 883 C C . GLU A 1 108 ? 9.588 4.546 -11.436 1.00 85.06 108 GLU A C 1
ATOM 885 O O . GLU A 1 108 ? 10.734 4.970 -11.348 1.00 85.06 108 GLU A O 1
ATOM 890 N N . PHE A 1 109 ? 9.342 3.250 -11.263 1.00 84.00 109 PHE A N 1
ATOM 891 C CA . PHE A 1 109 ? 10.303 2.262 -10.756 1.00 84.00 109 PHE A CA 1
ATOM 892 C C . PHE A 1 109 ? 11.700 2.294 -11.383 1.00 84.00 109 PHE A C 1
ATOM 894 O O . PHE A 1 109 ? 12.709 2.178 -10.691 1.00 84.00 109 PHE A O 1
ATOM 901 N N . SER A 1 110 ? 11.769 2.475 -12.697 1.00 77.25 110 SER A N 1
ATOM 902 C CA . SER A 1 110 ? 13.026 2.476 -13.441 1.00 77.25 110 SER A CA 1
ATOM 903 C C . SER A 1 110 ? 13.890 3.723 -13.244 1.00 77.25 110 SER A C 1
ATOM 905 O O . SER A 1 110 ? 15.009 3.752 -13.748 1.00 77.25 110 SER A O 1
ATOM 907 N N . THR A 1 111 ? 13.411 4.768 -12.569 1.00 77.88 111 THR A N 1
ATOM 908 C CA . THR A 1 111 ? 14.226 5.967 -12.305 1.00 77.88 111 THR A CA 1
ATOM 909 C C . THR A 1 111 ? 15.161 5.780 -11.111 1.00 77.88 111 THR A C 1
ATOM 911 O O . THR A 1 111 ? 16.163 6.484 -11.005 1.00 77.88 111 THR A O 1
ATOM 914 N N . SER A 1 112 ? 14.871 4.813 -10.235 1.00 80.19 112 SER A N 1
ATOM 915 C CA . SER A 1 112 ? 15.645 4.541 -9.024 1.00 80.19 112 SER A CA 1
ATOM 916 C C . SER A 1 112 ? 16.948 3.790 -9.311 1.00 80.19 112 SER A C 1
ATOM 918 O O . SER A 1 112 ? 16.990 2.862 -10.119 1.00 80.19 112 SER A O 1
ATOM 920 N N . SER A 1 113 ? 17.998 4.133 -8.564 1.00 81.06 113 SER A N 1
ATOM 921 C CA . SER A 1 113 ? 19.271 3.408 -8.538 1.00 81.06 113 SER A CA 1
ATOM 922 C C . SER A 1 113 ? 19.238 2.134 -7.673 1.00 81.06 113 SER A C 1
ATOM 924 O O . SER A 1 113 ? 20.139 1.303 -7.776 1.00 81.06 113 SER A O 1
ATOM 926 N N . CYS A 1 114 ? 18.193 1.923 -6.865 1.00 86.12 114 CYS A N 1
ATOM 927 C CA . CYS A 1 114 ? 18.066 0.808 -5.913 1.00 86.12 114 CYS A CA 1
ATOM 928 C C . CYS A 1 114 ? 17.521 -0.491 -6.541 1.00 86.12 114 CYS A C 1
ATOM 930 O O . CYS A 1 114 ? 16.848 -1.278 -5.873 1.00 86.12 114 CYS A O 1
ATOM 932 N N . LEU A 1 115 ? 17.787 -0.744 -7.828 1.00 85.62 115 LEU A N 1
ATOM 933 C CA . LEU A 1 115 ? 17.253 -1.913 -8.546 1.00 85.62 115 LEU A CA 1
ATOM 934 C C . LEU A 1 115 ? 17.641 -3.257 -7.911 1.00 85.62 115 LEU A C 1
ATOM 936 O O . LEU A 1 115 ? 16.875 -4.215 -8.011 1.00 85.62 115 LEU A O 1
ATOM 940 N N . GLY A 1 116 ? 18.801 -3.330 -7.251 1.00 87.69 116 GLY A N 1
ATOM 941 C CA . GLY A 1 116 ? 19.235 -4.520 -6.515 1.00 87.69 116 GLY A CA 1
ATOM 942 C C . GLY A 1 116 ? 18.291 -4.859 -5.362 1.00 87.69 116 GLY A C 1
ATOM 943 O O . GLY A 1 116 ? 17.783 -5.976 -5.294 1.00 87.69 116 GLY A O 1
ATOM 944 N N . LEU A 1 117 ? 17.976 -3.873 -4.518 1.00 91.38 117 LEU A N 1
ATOM 945 C CA . LEU A 1 117 ? 17.031 -4.049 -3.417 1.00 91.38 117 LEU A CA 1
ATOM 946 C C . LEU A 1 117 ? 15.615 -4.356 -3.924 1.00 91.38 117 LEU A C 1
ATOM 948 O O . LEU A 1 117 ? 14.910 -5.179 -3.348 1.00 91.38 117 LEU A O 1
ATOM 952 N N . PHE A 1 118 ? 15.193 -3.768 -5.044 1.00 91.88 118 PHE A N 1
ATOM 953 C CA . PHE A 1 118 ? 13.911 -4.151 -5.628 1.00 91.88 118 PHE A CA 1
ATOM 954 C C . PHE A 1 118 ? 13.892 -5.579 -6.175 1.00 91.88 118 PHE A C 1
ATOM 956 O O . PHE A 1 118 ? 12.884 -6.263 -6.016 1.00 91.88 118 PHE A O 1
ATOM 963 N N . HIS A 1 119 ? 14.974 -6.051 -6.800 1.00 91.19 119 HIS A N 1
ATOM 964 C CA . HIS A 1 119 ? 15.075 -7.459 -7.182 1.00 91.19 119 HIS A CA 1
ATOM 965 C C . HIS A 1 119 ? 14.911 -8.354 -5.952 1.00 91.19 119 HIS A C 1
ATOM 967 O O . HIS A 1 119 ? 14.097 -9.275 -5.976 1.00 91.19 119 HIS A O 1
ATOM 973 N N . GLU A 1 120 ? 15.611 -8.024 -4.867 1.00 94.25 120 GLU A N 1
ATOM 974 C CA . GLU A 1 120 ? 15.507 -8.735 -3.595 1.00 94.25 120 GLU A CA 1
ATOM 975 C C . GLU A 1 120 ? 14.052 -8.793 -3.087 1.00 94.25 120 GLU A C 1
ATOM 977 O O . GLU A 1 120 ? 13.549 -9.845 -2.695 1.00 94.25 120 GLU A O 1
ATOM 982 N N . MET A 1 121 ? 13.320 -7.683 -3.171 1.00 93.81 121 MET A N 1
ATOM 983 C CA . MET A 1 121 ? 11.933 -7.607 -2.708 1.00 93.81 121 MET A CA 1
ATOM 984 C C . MET A 1 121 ? 10.944 -8.384 -3.589 1.00 93.81 121 MET A C 1
ATOM 986 O O . MET A 1 121 ? 10.067 -9.078 -3.068 1.00 93.81 121 MET A O 1
ATOM 990 N N . PHE A 1 122 ? 11.045 -8.240 -4.913 1.00 93.25 122 PHE A N 1
ATOM 991 C CA . PHE A 1 122 ? 10.094 -8.822 -5.867 1.00 93.25 122 PHE A CA 1
ATOM 992 C C . PHE A 1 122 ? 10.342 -10.312 -6.110 1.00 93.25 122 PHE A C 1
ATOM 994 O O . PHE A 1 122 ? 9.382 -11.063 -6.278 1.00 93.25 122 PHE A O 1
ATOM 1001 N N . ILE A 1 123 ? 11.611 -10.723 -6.151 1.00 92.94 123 ILE A N 1
ATOM 1002 C CA . ILE A 1 123 ? 12.023 -12.084 -6.503 1.00 92.94 123 ILE A CA 1
ATOM 1003 C C . ILE A 1 123 ? 12.337 -12.883 -5.243 1.00 92.94 123 ILE A C 1
ATOM 1005 O O . ILE A 1 123 ? 11.696 -13.901 -4.989 1.00 92.94 123 ILE A O 1
ATOM 1009 N N . ASP A 1 124 ? 13.288 -12.400 -4.442 1.00 93.44 124 ASP A N 1
ATOM 1010 C CA . ASP A 1 124 ? 13.820 -13.151 -3.298 1.00 93.44 124 ASP A CA 1
ATOM 1011 C C . ASP A 1 124 ? 12.924 -13.042 -2.055 1.00 93.44 124 ASP A C 1
ATOM 1013 O O . ASP A 1 124 ? 13.051 -13.828 -1.118 1.00 93.44 124 ASP A O 1
ATOM 1017 N N . ARG A 1 125 ? 11.963 -12.106 -2.069 1.00 94.38 125 ARG A N 1
ATOM 1018 C CA . ARG A 1 125 ? 11.017 -11.835 -0.978 1.00 94.38 125 ARG A CA 1
ATOM 1019 C C . ARG A 1 125 ? 11.739 -11.454 0.318 1.00 94.38 125 ARG A C 1
ATOM 1021 O O . ARG A 1 125 ? 11.257 -11.760 1.411 1.00 94.38 125 ARG A O 1
ATOM 1028 N N . THR A 1 126 ? 12.864 -10.747 0.214 1.00 95.00 126 THR A N 1
ATOM 1029 C CA . THR A 1 126 ? 13.638 -10.263 1.365 1.00 95.00 126 THR A CA 1
ATOM 1030 C C . THR A 1 126 ? 13.982 -8.769 1.255 1.00 95.00 126 THR A C 1
ATOM 1032 O O . THR A 1 126 ? 13.823 -8.147 0.208 1.00 95.00 126 THR A O 1
ATOM 1035 N N . ILE A 1 127 ? 14.382 -8.162 2.376 1.00 93.81 127 ILE A N 1
ATOM 1036 C CA . ILE A 1 127 ? 15.007 -6.829 2.445 1.00 93.81 127 ILE A CA 1
ATOM 1037 C C . ILE A 1 127 ? 16.271 -6.963 3.295 1.00 93.81 127 ILE A C 1
ATOM 1039 O O . ILE A 1 127 ? 16.166 -7.250 4.493 1.00 93.81 127 ILE A O 1
ATOM 1043 N N . HIS A 1 128 ? 17.447 -6.757 2.699 1.00 92.75 128 HIS A N 1
ATOM 1044 C CA . HIS A 1 128 ? 18.750 -6.998 3.329 1.00 92.75 128 HIS A CA 1
ATOM 1045 C C . HIS A 1 128 ? 18.846 -8.381 4.010 1.00 92.75 128 HIS A C 1
ATOM 1047 O O . HIS A 1 128 ? 19.294 -8.515 5.152 1.00 92.75 128 HIS A O 1
ATOM 1053 N N . GLY A 1 129 ? 18.353 -9.417 3.330 1.00 91.44 129 GLY A N 1
ATOM 1054 C CA . GLY A 1 129 ? 18.323 -10.809 3.782 1.00 91.44 129 GLY A CA 1
ATOM 1055 C C . GLY A 1 129 ? 17.243 -11.135 4.818 1.00 91.44 129 GLY A C 1
ATOM 1056 O O . GLY A 1 129 ? 17.132 -12.286 5.237 1.00 91.44 129 GLY A O 1
ATOM 1057 N N . GLN A 1 130 ? 16.438 -10.159 5.250 1.00 92.38 130 GLN A N 1
ATOM 1058 C CA . GLN A 1 130 ? 15.322 -10.400 6.169 1.00 92.38 130 GLN A CA 1
ATOM 1059 C C . GLN A 1 130 ? 14.046 -10.743 5.390 1.00 92.38 130 GLN A C 1
ATOM 1061 O O . GLN A 1 130 ? 13.662 -9.962 4.517 1.00 92.38 130 GLN A O 1
ATOM 1066 N N . PRO A 1 131 ? 13.348 -11.847 5.713 1.00 93.62 131 PRO A N 1
ATOM 1067 C CA . PRO A 1 131 ? 12.162 -12.271 4.977 1.00 93.62 131 PRO A CA 1
ATOM 1068 C C . PRO A 1 131 ? 11.002 -11.280 5.101 1.00 93.62 131 PRO A C 1
ATOM 1070 O O . PRO A 1 131 ? 10.722 -10.729 6.172 1.00 93.62 131 PRO A O 1
ATOM 1073 N N . LEU A 1 132 ? 10.311 -11.071 3.983 1.00 93.44 132 LEU A N 1
ATOM 1074 C CA . LEU A 1 132 ? 9.059 -10.331 3.901 1.00 93.44 132 LEU A CA 1
ATOM 1075 C C . LEU A 1 132 ? 7.867 -11.262 4.125 1.00 93.44 132 LEU A C 1
ATOM 1077 O O . LEU A 1 132 ? 7.899 -12.439 3.784 1.00 93.44 132 LEU A O 1
ATOM 1081 N N . ALA A 1 133 ? 6.788 -10.716 4.684 1.00 91.19 133 ALA A N 1
ATOM 1082 C CA . ALA A 1 133 ? 5.561 -11.471 4.901 1.00 91.19 133 ALA A CA 1
ATOM 1083 C C . ALA A 1 133 ? 4.881 -11.833 3.569 1.00 91.19 133 ALA A C 1
ATOM 1085 O O . ALA A 1 133 ? 4.746 -10.983 2.683 1.00 91.19 133 ALA A O 1
ATOM 1086 N N . ASP A 1 134 ? 4.366 -13.063 3.472 1.00 89.81 134 ASP A N 1
ATOM 1087 C CA . ASP A 1 134 ? 3.647 -13.618 2.306 1.00 89.81 134 ASP A CA 1
ATOM 1088 C C . ASP A 1 134 ? 2.473 -12.770 1.826 1.00 89.81 134 ASP A C 1
ATOM 1090 O O . ASP A 1 134 ? 2.119 -12.794 0.652 1.00 89.81 134 ASP A O 1
ATOM 1094 N N . LYS A 1 135 ? 1.916 -11.951 2.715 1.00 93.00 135 LYS A N 1
ATOM 1095 C CA . LYS A 1 135 ? 0.772 -11.086 2.435 1.00 93.00 135 LYS A CA 1
ATOM 1096 C C . LYS A 1 135 ? 1.121 -9.705 1.896 1.00 93.00 135 LYS A C 1
ATOM 1098 O O . LYS A 1 135 ? 0.262 -8.835 1.878 1.00 93.00 135 LYS A O 1
ATOM 1103 N N . ILE A 1 136 ? 2.357 -9.473 1.469 1.00 95.00 136 ILE A N 1
ATOM 1104 C CA . ILE A 1 136 ? 2.718 -8.244 0.758 1.00 95.00 136 ILE A CA 1
ATOM 1105 C C . ILE A 1 136 ? 2.741 -8.535 -0.740 1.00 95.00 136 ILE A C 1
ATOM 1107 O O . ILE A 1 136 ? 3.583 -9.304 -1.202 1.00 95.00 136 ILE A O 1
ATOM 1111 N N . PHE A 1 137 ? 1.846 -7.902 -1.491 1.00 94.81 137 PHE A N 1
ATOM 1112 C CA . PHE A 1 137 ? 1.816 -7.939 -2.946 1.00 94.81 137 PHE A CA 1
ATOM 1113 C C . PHE A 1 137 ? 2.499 -6.692 -3.516 1.00 94.81 137 PHE A C 1
ATOM 1115 O O . PHE A 1 137 ? 2.096 -5.561 -3.233 1.00 94.81 137 PHE A O 1
ATOM 1122 N N . PHE A 1 138 ? 3.538 -6.896 -4.324 1.00 95.00 138 PHE A N 1
ATOM 1123 C CA . PHE A 1 138 ? 4.278 -5.811 -4.960 1.00 95.00 138 PHE A CA 1
ATOM 1124 C C . PHE A 1 138 ? 3.816 -5.592 -6.395 1.00 95.00 138 PHE A C 1
ATOM 1126 O O . PHE A 1 138 ? 3.660 -6.530 -7.172 1.00 95.00 138 PHE A O 1
ATOM 1133 N N . THR A 1 139 ? 3.654 -4.327 -6.759 1.00 94.31 139 THR A N 1
ATOM 1134 C CA . THR A 1 139 ? 3.381 -3.894 -8.127 1.00 94.31 139 THR A CA 1
ATOM 1135 C C . THR A 1 139 ? 4.162 -2.615 -8.419 1.00 94.31 139 THR A C 1
ATOM 1137 O O . THR A 1 139 ? 4.525 -1.870 -7.508 1.00 94.31 139 THR A O 1
ATOM 1140 N N . ALA A 1 140 ? 4.486 -2.374 -9.684 1.00 92.25 140 ALA A N 1
ATOM 1141 C CA . ALA A 1 140 ? 5.286 -1.230 -10.088 1.00 92.25 140 ALA A CA 1
ATOM 1142 C C . ALA A 1 140 ? 4.867 -0.711 -11.464 1.00 92.25 140 ALA A C 1
ATOM 1144 O O . ALA A 1 140 ? 4.494 -1.490 -12.343 1.00 92.25 140 ALA A O 1
ATOM 1145 N N . ALA A 1 141 ? 4.967 0.602 -11.655 1.00 89.94 141 ALA A N 1
ATOM 1146 C CA . ALA A 1 141 ? 4.916 1.236 -12.962 1.00 89.94 141 ALA A CA 1
ATOM 1147 C C . ALA A 1 141 ? 6.336 1.571 -13.418 1.00 89.94 141 ALA A C 1
ATOM 1149 O O . ALA A 1 141 ? 7.139 2.127 -12.673 1.00 89.94 141 ALA A O 1
ATOM 1150 N N . ILE A 1 142 ? 6.644 1.198 -14.655 1.00 85.75 142 ILE A N 1
ATOM 1151 C CA . ILE A 1 142 ? 7.972 1.322 -15.251 1.00 85.75 142 ILE A CA 1
ATOM 1152 C C . ILE A 1 142 ? 7.838 2.180 -16.502 1.00 85.75 142 ILE A C 1
ATOM 1154 O O . ILE A 1 142 ? 6.991 1.903 -17.357 1.00 85.75 142 ILE A O 1
ATOM 1158 N N . ASN A 1 143 ? 8.706 3.181 -16.635 1.00 81.38 143 ASN A N 1
ATOM 1159 C CA . ASN A 1 143 ? 8.790 3.965 -17.859 1.00 81.38 143 ASN A CA 1
ATOM 1160 C C . ASN A 1 143 ? 9.565 3.169 -18.923 1.00 81.38 143 ASN A C 1
ATOM 1162 O O . ASN A 1 143 ? 10.549 2.499 -18.602 1.00 81.38 143 ASN A O 1
ATOM 1166 N N . PRO A 1 144 ? 9.132 3.187 -20.196 1.00 71.62 144 PRO A N 1
ATOM 1167 C CA . PRO A 1 144 ? 9.799 2.426 -21.243 1.00 71.62 144 PRO A CA 1
ATOM 1168 C C . PRO A 1 144 ? 11.232 2.930 -21.454 1.00 71.62 144 PRO A C 1
ATOM 1170 O O . PRO A 1 144 ? 11.457 4.120 -21.655 1.00 71.62 144 PRO A O 1
ATOM 1173 N N . TYR A 1 145 ? 12.197 2.009 -21.457 1.00 66.50 145 TYR A N 1
ATOM 1174 C CA . TYR A 1 145 ? 13.584 2.316 -21.801 1.00 66.50 145 TYR A CA 1
ATOM 1175 C C . TYR A 1 145 ? 13.718 2.565 -23.309 1.00 66.50 145 TYR A C 1
ATOM 1177 O O . TYR A 1 145 ? 13.380 1.695 -24.115 1.00 66.50 145 TYR A O 1
ATOM 1185 N N . ILE A 1 146 ? 14.225 3.738 -23.694 1.00 62.44 146 ILE A N 1
ATOM 1186 C CA . ILE A 1 146 ? 14.513 4.093 -25.089 1.00 62.44 146 ILE A CA 1
ATOM 1187 C C . ILE A 1 146 ? 16.032 4.155 -25.243 1.00 62.44 146 ILE A C 1
ATOM 1189 O O . ILE A 1 146 ? 16.684 5.036 -24.692 1.00 62.44 146 ILE A O 1
ATOM 1193 N N . SER A 1 147 ? 16.614 3.208 -25.984 1.00 54.81 147 SER A N 1
ATOM 1194 C CA . SER A 1 147 ? 18.052 3.232 -26.251 1.00 54.81 147 SER A CA 1
ATOM 1195 C C . SER A 1 147 ? 18.395 4.341 -27.253 1.00 54.81 147 SER A C 1
ATOM 1197 O O . SER A 1 147 ? 17.752 4.490 -28.295 1.00 54.81 147 SER A O 1
ATOM 1199 N N . VAL A 1 148 ? 19.462 5.091 -26.975 1.00 54.56 148 VAL A N 1
ATOM 1200 C CA . VAL A 1 148 ? 19.959 6.185 -27.836 1.00 54.56 148 VAL A CA 1
ATOM 1201 C C . VAL A 1 148 ? 20.358 5.680 -29.238 1.00 54.56 148 VAL A C 1
ATOM 1203 O O . VAL A 1 148 ? 20.279 6.409 -30.223 1.00 54.56 148 VAL A O 1
ATOM 1206 N N . ALA A 1 149 ? 20.701 4.393 -29.370 1.00 50.66 149 ALA A N 1
ATOM 1207 C CA . ALA A 1 149 ? 20.995 3.756 -30.658 1.00 50.66 149 ALA A CA 1
ATOM 1208 C C . ALA A 1 149 ? 19.776 3.702 -31.609 1.00 50.66 149 ALA A C 1
ATOM 1210 O O . ALA A 1 149 ? 19.940 3.781 -32.829 1.00 50.66 149 ALA A O 1
ATOM 1211 N N . ASN A 1 150 ? 18.559 3.629 -31.059 1.00 45.44 150 ASN A N 1
ATOM 1212 C CA . ASN A 1 150 ? 17.310 3.652 -31.827 1.00 45.44 150 ASN A CA 1
ATOM 1213 C C . ASN A 1 150 ? 16.811 5.076 -32.123 1.00 45.44 150 ASN A C 1
ATOM 1215 O O . ASN A 1 150 ? 16.005 5.255 -33.032 1.00 45.44 150 ASN A O 1
ATOM 1219 N N . ALA A 1 151 ? 17.300 6.087 -31.396 1.00 49.12 151 ALA A N 1
ATOM 1220 C CA . ALA A 1 151 ? 17.003 7.495 -31.674 1.00 49.12 151 ALA A CA 1
ATOM 1221 C C . ALA A 1 151 ? 17.756 8.005 -32.918 1.00 49.12 151 ALA A C 1
ATOM 1223 O O . ALA A 1 151 ? 17.221 8.791 -33.690 1.00 49.12 151 ALA A O 1
ATOM 1224 N N . ASN A 1 152 ? 18.967 7.495 -33.170 1.00 46.72 152 ASN A N 1
ATOM 1225 C CA . ASN A 1 152 ? 19.790 7.920 -34.310 1.00 46.72 152 ASN A CA 1
ATOM 1226 C C . ASN A 1 152 ? 19.493 7.182 -35.628 1.00 46.72 152 ASN A C 1
ATOM 1228 O O . ASN A 1 152 ? 20.013 7.573 -36.673 1.00 46.72 152 ASN A O 1
ATOM 1232 N N . SER A 1 153 ? 18.705 6.103 -35.601 1.00 48.09 153 SER A N 1
ATOM 1233 C CA . SER A 1 153 ? 18.442 5.259 -36.778 1.00 48.09 1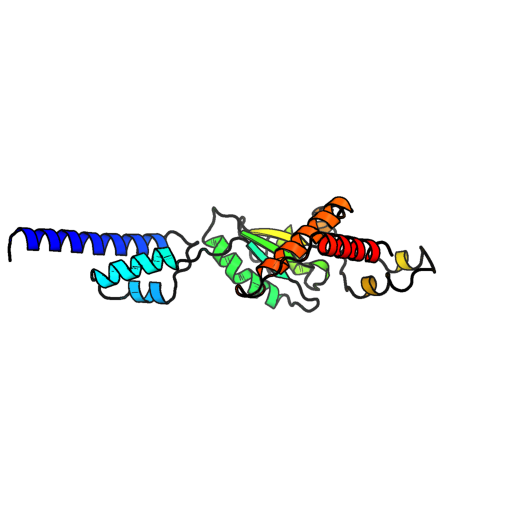53 SER A CA 1
ATOM 1234 C C . SER A 1 153 ? 17.105 5.545 -37.469 1.00 48.09 153 SER A C 1
ATOM 1236 O O . SER A 1 153 ? 16.977 5.224 -38.648 1.00 48.09 153 SER A O 1
ATOM 1238 N N . ASN A 1 154 ? 16.155 6.221 -36.812 1.00 45.81 154 ASN A N 1
ATOM 1239 C CA . ASN A 1 154 ? 14.868 6.592 -37.403 1.00 45.81 154 ASN A CA 1
ATOM 1240 C C . ASN A 1 154 ? 14.574 8.093 -37.219 1.00 45.81 154 ASN A C 1
ATOM 1242 O O . ASN A 1 154 ? 14.176 8.525 -36.146 1.00 45.81 154 ASN A O 1
ATOM 1246 N N . ASN A 1 155 ? 14.686 8.837 -38.326 1.00 43.75 155 ASN A N 1
ATOM 1247 C CA . ASN A 1 155 ? 14.243 10.221 -38.567 1.00 43.75 155 ASN A CA 1
ATOM 1248 C C . ASN A 1 155 ? 15.093 11.390 -38.035 1.00 43.75 155 ASN A C 1
ATOM 1250 O O . ASN A 1 155 ? 14.974 11.837 -36.904 1.00 43.75 155 ASN A O 1
ATOM 1254 N N . LYS A 1 156 ? 15.794 12.024 -38.984 1.00 44.00 156 LYS A N 1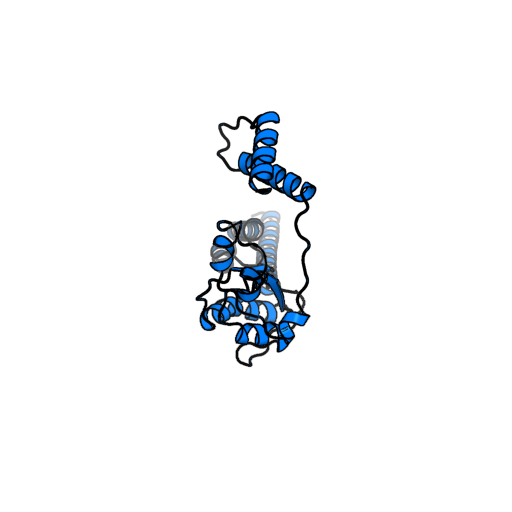
ATOM 1255 C CA . LYS A 1 156 ? 16.420 13.357 -38.914 1.00 44.00 156 LYS A CA 1
ATOM 1256 C C . LYS A 1 156 ? 15.441 14.549 -38.825 1.00 44.00 156 LYS A C 1
ATOM 1258 O O . LYS A 1 156 ? 15.885 15.671 -39.028 1.00 44.00 156 LYS A O 1
ATOM 1263 N N . ASN A 1 157 ? 14.143 14.350 -38.574 1.00 44.38 157 ASN A N 1
ATOM 1264 C CA . ASN A 1 157 ? 13.145 15.392 -38.873 1.00 44.38 157 ASN A CA 1
ATOM 1265 C C . ASN A 1 157 ? 12.172 15.802 -37.750 1.00 44.38 157 ASN A C 1
ATOM 1267 O O . ASN A 1 157 ? 11.323 16.625 -38.049 1.00 44.38 157 ASN A O 1
ATOM 1271 N N . ASN A 1 158 ? 12.276 15.334 -36.500 1.00 44.34 158 ASN A N 1
ATOM 1272 C CA . ASN A 1 158 ? 11.429 15.841 -35.399 1.00 44.34 158 ASN A CA 1
ATOM 1273 C C . ASN A 1 158 ? 12.255 15.987 -34.106 1.00 44.34 158 ASN A C 1
ATOM 1275 O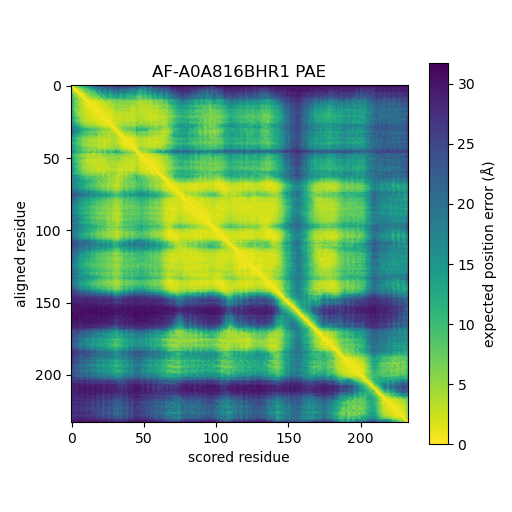 O . ASN A 1 158 ? 1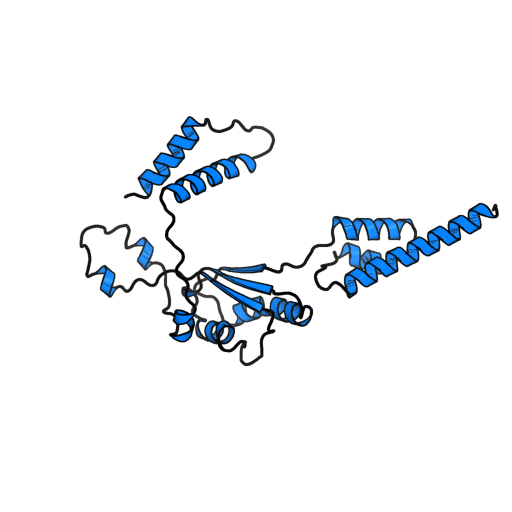2.329 15.052 -33.311 1.00 44.34 158 ASN A O 1
ATOM 1279 N N . ASP A 1 159 ? 12.895 17.144 -33.919 1.00 45.03 159 ASP A N 1
ATOM 1280 C CA . ASP A 1 159 ? 13.891 17.387 -32.856 1.00 45.03 159 ASP A CA 1
ATOM 1281 C C . ASP A 1 159 ? 13.267 17.716 -31.476 1.00 45.03 159 ASP A C 1
ATOM 1283 O O . ASP A 1 159 ? 13.906 17.533 -30.445 1.00 45.03 159 ASP A O 1
ATOM 1287 N N . ASP A 1 160 ? 11.982 18.092 -31.409 1.00 45.91 160 ASP A N 1
ATOM 1288 C CA . ASP A 1 160 ? 11.378 18.566 -30.146 1.00 45.91 160 ASP A CA 1
ATOM 1289 C C . ASP A 1 160 ? 10.703 17.462 -29.300 1.00 45.91 160 ASP A C 1
ATOM 1291 O O . ASP A 1 160 ? 10.647 17.554 -28.073 1.00 45.91 160 ASP A O 1
ATOM 1295 N N . SER A 1 161 ? 10.233 16.363 -29.907 1.00 43.28 161 SER A N 1
ATOM 1296 C CA . SER A 1 161 ? 9.575 15.258 -29.168 1.00 43.28 161 SER A CA 1
ATOM 1297 C C . SER A 1 161 ? 10.558 14.244 -28.567 1.00 43.28 161 SER A C 1
ATOM 1299 O O . SER A 1 161 ? 10.225 13.518 -27.624 1.00 43.28 161 SER A O 1
ATOM 1301 N N . ILE A 1 162 ? 11.781 14.193 -29.101 1.00 43.34 162 ILE A N 1
ATOM 1302 C CA . ILE A 1 162 ? 12.850 13.299 -28.641 1.00 43.34 162 ILE A CA 1
ATOM 1303 C C . ILE A 1 162 ? 13.537 13.892 -27.405 1.00 43.34 162 ILE A C 1
ATOM 1305 O O . ILE A 1 162 ? 13.839 13.146 -26.472 1.00 43.34 162 ILE A O 1
ATOM 1309 N N . ALA A 1 163 ? 13.704 15.220 -27.351 1.00 37.94 163 ALA A N 1
ATOM 1310 C CA . ALA A 1 163 ? 14.325 15.922 -26.228 1.00 37.94 163 ALA A CA 1
ATOM 1311 C C . ALA A 1 163 ? 13.625 15.614 -24.889 1.00 37.94 163 ALA A C 1
ATOM 1313 O O . ALA A 1 163 ? 14.272 15.150 -23.954 1.00 37.94 163 ALA A O 1
ATOM 1314 N N . HIS A 1 164 ? 12.290 15.704 -24.834 1.00 40.00 164 HIS A N 1
ATOM 1315 C CA . HIS A 1 164 ? 11.516 15.401 -23.620 1.00 40.00 164 HIS A CA 1
ATOM 1316 C C . HIS A 1 164 ? 11.581 13.933 -23.156 1.00 40.00 164 HIS A C 1
ATOM 1318 O O . HIS A 1 164 ? 11.248 13.631 -22.011 1.00 40.00 164 HIS A O 1
ATOM 1324 N N . ARG A 1 165 ? 11.980 12.995 -24.027 1.00 47.66 165 ARG A N 1
ATOM 1325 C CA . ARG A 1 165 ? 12.102 11.564 -23.693 1.00 47.66 165 ARG A CA 1
ATOM 1326 C C . ARG A 1 165 ? 13.506 11.166 -23.235 1.00 47.66 165 ARG A C 1
ATOM 1328 O O . ARG A 1 165 ? 13.638 10.138 -22.576 1.00 47.66 165 ARG A O 1
ATOM 1335 N N . LEU A 1 166 ? 14.528 11.955 -23.569 1.00 46.62 166 LEU A N 1
ATOM 1336 C CA . LEU A 1 166 ? 15.917 11.730 -23.152 1.00 46.62 166 LEU A CA 1
ATOM 1337 C C . LEU A 1 166 ? 16.193 12.204 -21.716 1.00 46.62 166 LEU A C 1
ATOM 1339 O O . LEU A 1 166 ? 17.159 11.747 -21.108 1.00 46.62 166 LEU A O 1
ATOM 1343 N N . AS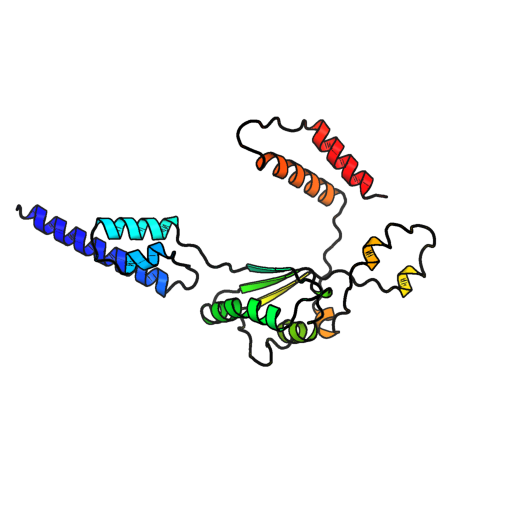P A 1 167 ? 15.332 13.061 -21.163 1.00 47.34 167 ASP A N 1
ATOM 1344 C CA . ASP A 1 167 ? 15.483 13.621 -19.812 1.00 47.34 167 ASP A CA 1
ATOM 1345 C C . ASP A 1 167 ? 15.200 12.608 -18.686 1.00 47.34 167 ASP A C 1
ATOM 1347 O O . ASP A 1 167 ? 15.567 12.831 -17.529 1.00 47.34 167 ASP A O 1
ATOM 1351 N N . TYR A 1 168 ? 14.576 11.468 -18.998 1.00 54.69 168 TYR A N 1
ATOM 1352 C CA . TYR A 1 168 ? 14.306 10.426 -18.012 1.00 54.69 168 TYR A CA 1
ATOM 1353 C C . TYR A 1 168 ? 15.473 9.435 -17.944 1.00 54.69 168 TYR A C 1
ATOM 1355 O O . TYR A 1 168 ? 15.633 8.564 -18.800 1.00 54.69 168 TYR A O 1
ATOM 1363 N N . LEU A 1 169 ? 16.268 9.532 -16.875 1.00 61.81 169 LEU A N 1
ATOM 1364 C CA . LEU A 1 169 ? 17.262 8.527 -16.479 1.00 61.81 169 LEU A CA 1
ATOM 1365 C C . LEU A 1 169 ? 16.559 7.212 -16.096 1.00 61.81 169 LEU A C 1
ATOM 1367 O O . LEU A 1 169 ? 16.272 6.947 -14.932 1.00 61.81 169 LEU A O 1
ATOM 1371 N N . VAL A 1 170 ? 16.244 6.396 -17.102 1.00 66.88 170 VAL A N 1
ATOM 1372 C CA . VAL A 1 170 ? 15.625 5.074 -16.953 1.00 66.88 170 VAL A CA 1
ATOM 1373 C C . VAL A 1 170 ? 16.723 4.015 -16.929 1.00 66.88 170 VAL A C 1
ATOM 1375 O O . VAL A 1 170 ? 17.469 3.845 -17.893 1.00 66.88 170 VAL A O 1
ATOM 1378 N N . HIS A 1 171 ? 16.805 3.275 -15.832 1.00 72.56 171 HIS A N 1
ATOM 1379 C CA . HIS A 1 171 ? 17.726 2.165 -15.655 1.00 72.56 171 HIS A CA 1
ATOM 1380 C C . HIS A 1 171 ? 17.137 0.892 -16.274 1.00 72.56 171 HIS A C 1
ATOM 1382 O O . HIS A 1 171 ? 15.930 0.641 -16.202 1.00 72.56 171 HIS A O 1
ATOM 1388 N N . GLN A 1 172 ? 17.991 0.072 -16.889 1.00 77.00 172 GLN A N 1
ATOM 1389 C CA . GLN A 1 172 ? 17.578 -1.217 -17.437 1.00 77.00 172 GLN A CA 1
ATOM 1390 C C . GLN A 1 172 ? 17.261 -2.197 -16.299 1.00 77.00 172 GLN A C 1
ATOM 1392 O O . GLN A 1 172 ? 18.043 -2.346 -15.360 1.00 77.00 172 GLN A O 1
ATOM 1397 N N . LEU A 1 173 ? 16.123 -2.884 -16.403 1.00 81.12 173 LEU A N 1
ATOM 1398 C CA . LEU A 1 173 ? 15.731 -3.913 -15.445 1.00 81.12 173 LEU A CA 1
ATOM 1399 C C . LEU A 1 173 ? 16.619 -5.154 -15.560 1.00 81.12 173 LEU A C 1
ATOM 1401 O O . LEU A 1 173 ? 17.134 -5.487 -16.630 1.00 81.12 173 LEU A O 1
ATOM 1405 N N . SER A 1 174 ? 16.759 -5.876 -14.452 1.00 82.25 174 SER A N 1
ATOM 1406 C CA . SER A 1 174 ? 17.362 -7.206 -14.463 1.00 82.25 174 SER A CA 1
ATOM 1407 C C . SER A 1 174 ? 16.474 -8.200 -15.219 1.00 82.25 174 SER A C 1
ATOM 1409 O O . SER A 1 174 ? 15.253 -8.049 -15.292 1.00 82.25 174 SER A O 1
ATOM 1411 N N . GLN A 1 175 ? 17.085 -9.253 -15.768 1.00 82.50 175 GLN A N 1
ATOM 1412 C CA . GLN A 1 175 ? 16.382 -10.239 -16.596 1.00 82.50 175 GLN A CA 1
ATOM 1413 C C . GLN A 1 175 ? 15.193 -10.888 -15.867 1.00 82.50 175 GLN A C 1
ATOM 1415 O O . GLN A 1 175 ? 14.139 -11.087 -16.464 1.00 82.50 175 GLN A O 1
ATOM 1420 N N . SER A 1 176 ? 15.338 -11.178 -14.571 1.00 85.06 176 SER A N 1
ATOM 1421 C CA . SER A 1 176 ? 14.270 -11.749 -13.742 1.00 85.06 176 SER A CA 1
ATOM 1422 C C . SER A 1 176 ? 13.058 -10.822 -13.629 1.00 85.06 176 SER A C 1
ATOM 1424 O O . SER A 1 176 ? 11.926 -11.287 -13.736 1.00 85.06 176 SER A O 1
ATOM 1426 N N . LEU A 1 177 ? 13.285 -9.514 -13.464 1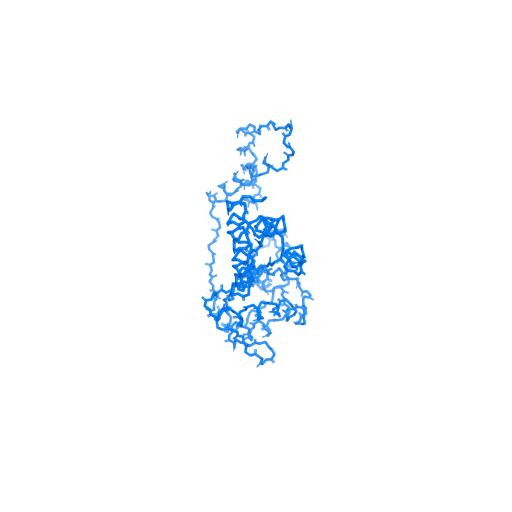.00 84.25 177 LEU A N 1
ATOM 1427 C CA . LEU A 1 177 ? 12.213 -8.518 -13.377 1.00 84.25 177 LEU A CA 1
ATOM 1428 C C . LEU A 1 177 ? 11.541 -8.281 -14.734 1.00 84.25 177 LEU A C 1
ATOM 1430 O O . LEU A 1 177 ? 10.333 -8.060 -14.786 1.00 84.25 177 LEU A O 1
ATOM 1434 N N . GLU A 1 178 ? 12.287 -8.378 -15.838 1.00 83.50 178 GLU A N 1
ATOM 1435 C CA . GLU A 1 178 ? 11.723 -8.219 -17.184 1.00 83.50 178 GLU A CA 1
ATOM 1436 C C . GLU A 1 178 ? 10.675 -9.306 -17.494 1.00 83.50 178 GLU A C 1
ATOM 1438 O O . GLU A 1 178 ? 9.686 -9.025 -18.166 1.00 83.50 178 GLU A O 1
ATOM 1443 N N . HIS A 1 179 ? 10.819 -10.523 -16.950 1.00 86.44 179 HIS A N 1
ATOM 1444 C CA . HIS A 1 179 ? 9.814 -11.586 -17.103 1.00 86.44 179 HIS A CA 1
ATOM 1445 C C . HIS A 1 179 ? 8.492 -11.306 -16.369 1.00 86.44 179 HIS A C 1
ATOM 1447 O O . HIS A 1 179 ? 7.468 -11.883 -16.726 1.00 86.44 179 HIS A O 1
ATOM 1453 N N . LEU A 1 180 ? 8.495 -10.427 -15.361 1.00 84.56 180 LEU A N 1
ATOM 1454 C CA . LEU A 1 180 ? 7.291 -10.025 -14.621 1.00 84.56 180 LEU A CA 1
ATOM 1455 C C . LEU A 1 180 ? 6.541 -8.866 -15.292 1.00 84.56 180 LEU A C 1
ATOM 1457 O O . LEU A 1 180 ? 5.465 -8.466 -14.847 1.00 84.56 180 LEU A O 1
ATOM 1461 N N . LYS A 1 181 ? 7.112 -8.292 -16.352 1.00 85.81 181 LYS A N 1
ATOM 1462 C CA . LYS A 1 181 ? 6.595 -7.092 -16.996 1.00 85.81 181 LYS A CA 1
ATOM 1463 C C . LYS A 1 181 ? 5.350 -7.392 -17.821 1.00 85.81 181 LYS A C 1
ATOM 1465 O O . LYS A 1 181 ? 5.395 -8.082 -18.838 1.00 85.81 181 LYS A O 1
ATOM 1470 N N . CYS A 1 182 ? 4.256 -6.740 -17.455 1.00 83.00 182 CYS A N 1
ATOM 1471 C CA . CYS A 1 182 ? 3.042 -6.692 -18.260 1.00 83.00 182 CYS A CA 1
ATOM 1472 C C . CYS A 1 182 ? 2.984 -5.377 -19.045 1.00 83.00 182 CYS A C 1
ATOM 1474 O O . CYS A 1 182 ? 3.205 -4.298 -18.494 1.00 83.00 182 CYS A O 1
ATOM 1476 N N . ARG A 1 183 ? 2.673 -5.452 -20.344 1.00 80.75 183 ARG A N 1
ATOM 1477 C CA . ARG A 1 183 ? 2.479 -4.258 -21.178 1.00 80.75 183 ARG A CA 1
ATOM 1478 C C . ARG A 1 183 ? 1.029 -3.807 -21.068 1.00 80.75 183 ARG A C 1
ATOM 1480 O O . ARG A 1 183 ? 0.131 -4.497 -21.543 1.00 80.75 183 ARG A O 1
ATOM 1487 N N . TYR A 1 184 ? 0.817 -2.640 -20.474 1.00 77.50 184 TYR A N 1
ATOM 1488 C CA . TYR A 1 184 ? -0.459 -1.946 -20.587 1.00 77.50 184 TYR A CA 1
ATOM 1489 C C . TYR A 1 184 ? -0.595 -1.357 -21.995 1.00 77.50 184 TYR A C 1
ATOM 1491 O O . TYR A 1 184 ? 0.390 -0.915 -22.592 1.00 77.50 184 TYR A O 1
ATOM 1499 N N . GLY A 1 185 ? -1.810 -1.405 -22.543 1.00 72.19 185 GLY A N 1
ATOM 1500 C CA . GLY A 1 185 ? -2.110 -0.808 -23.841 1.00 72.19 185 GLY A CA 1
ATOM 1501 C C . GLY A 1 185 ? -1.958 0.712 -23.809 1.00 72.19 185 GLY A C 1
ATOM 1502 O O . GLY A 1 185 ? -2.080 1.342 -22.759 1.00 72.19 185 GLY A O 1
ATOM 1503 N N . THR A 1 186 ? -1.706 1.307 -24.970 1.00 74.25 186 THR A N 1
ATOM 1504 C CA . THR A 1 186 ? -1.805 2.758 -25.139 1.00 74.25 186 THR A CA 1
ATOM 1505 C C . THR A 1 186 ? -3.269 3.183 -25.083 1.00 74.25 186 THR A C 1
ATOM 1507 O O . THR A 1 186 ? -4.143 2.469 -25.578 1.00 74.25 186 THR A O 1
ATOM 1510 N N . LEU A 1 187 ? -3.534 4.352 -24.500 1.00 75.56 187 LEU A N 1
ATOM 1511 C CA . LEU A 1 187 ? -4.860 4.965 -24.534 1.00 75.56 187 LEU A CA 1
ATOM 1512 C C . LEU A 1 187 ? -5.278 5.177 -25.993 1.00 75.56 187 LEU A C 1
ATOM 1514 O O . LEU A 1 187 ? -4.561 5.817 -26.757 1.00 75.56 187 LEU A O 1
ATOM 1518 N N . SER A 1 188 ? -6.425 4.627 -26.383 1.00 81.19 188 SER A N 1
ATOM 1519 C CA . SER A 1 188 ? -7.035 4.956 -27.675 1.00 81.19 188 SER A CA 1
ATOM 1520 C C . SER A 1 188 ? -7.595 6.380 -27.654 1.00 81.19 188 SER A C 1
ATOM 1522 O O . SER A 1 188 ? -7.981 6.869 -26.592 1.00 81.19 188 SER A O 1
ATOM 1524 N N . ASN A 1 189 ? -7.738 7.014 -28.822 1.00 78.31 189 ASN A N 1
ATOM 1525 C CA . ASN A 1 189 ? -8.306 8.367 -28.921 1.00 78.31 189 ASN A CA 1
ATOM 1526 C C . ASN A 1 189 ? -9.696 8.467 -28.273 1.00 78.31 189 ASN A C 1
ATOM 1528 O O . ASN A 1 189 ? -10.000 9.460 -27.621 1.00 78.31 189 ASN A O 1
ATOM 1532 N N . SER A 1 190 ? -10.509 7.407 -28.360 1.00 81.62 190 SER A N 1
ATOM 1533 C CA . SER A 1 190 ? -11.807 7.345 -27.673 1.00 81.62 190 SER A CA 1
ATOM 1534 C C . SER A 1 190 ? -11.680 7.381 -26.142 1.00 81.62 190 SER A C 1
ATOM 1536 O O . SER A 1 190 ? -12.353 8.167 -25.481 1.00 81.62 190 SER A O 1
ATOM 1538 N N . GLN A 1 191 ? -10.759 6.599 -25.571 1.00 82.25 191 GLN A N 1
ATOM 1539 C CA . GLN A 1 191 ? -10.511 6.568 -24.126 1.00 82.25 191 GLN A CA 1
ATOM 1540 C C . GLN A 1 191 ? -9.864 7.860 -23.631 1.00 82.25 191 GLN A C 1
ATOM 1542 O O . GLN A 1 191 ? -10.149 8.308 -22.523 1.00 82.25 191 GLN A O 1
ATOM 1547 N N . LEU A 1 192 ? -8.988 8.455 -24.441 1.00 81.62 192 LEU A N 1
ATOM 1548 C CA . LEU A 1 192 ? -8.362 9.737 -24.156 1.00 81.62 192 LEU A CA 1
ATOM 1549 C C . LEU A 1 192 ? -9.408 10.855 -24.121 1.00 81.62 192 LEU A C 1
ATOM 1551 O O . LEU A 1 192 ? -9.449 11.616 -23.157 1.00 81.62 192 LEU A O 1
ATOM 1555 N N . HIS A 1 193 ? -10.293 10.904 -25.117 1.00 79.88 193 HIS A N 1
ATOM 1556 C CA . HIS A 1 193 ? -11.412 11.838 -25.154 1.00 79.88 193 HIS A CA 1
ATOM 1557 C C . HIS A 1 193 ? -12.307 11.693 -23.910 1.00 79.88 193 HIS A C 1
ATOM 1559 O O . HIS A 1 193 ? -12.584 12.680 -23.222 1.00 79.88 193 HIS A O 1
ATOM 1565 N N . ASP A 1 194 ? -12.689 10.463 -23.551 1.00 83.69 194 ASP A N 1
ATOM 1566 C CA . ASP A 1 194 ? -13.481 10.197 -22.344 1.00 83.69 194 ASP A CA 1
ATOM 1567 C C . ASP A 1 194 ? -12.749 10.621 -21.062 1.00 83.69 194 ASP A C 1
ATOM 1569 O O . ASP A 1 194 ? -13.351 11.215 -20.163 1.00 83.69 194 ASP A O 1
ATOM 1573 N N . HIS A 1 195 ? -11.439 10.373 -20.982 1.00 82.00 195 HIS A N 1
ATOM 1574 C CA . HIS A 1 195 ? -10.615 10.771 -19.845 1.00 82.00 195 HIS A CA 1
ATOM 1575 C C . HIS A 1 195 ? -10.540 12.295 -19.684 1.00 82.00 195 HIS A C 1
ATOM 1577 O O . HIS A 1 195 ? -10.723 12.808 -18.576 1.00 82.00 195 HIS A O 1
ATOM 1583 N N . ILE A 1 196 ? -10.298 13.028 -20.775 1.00 83.12 196 ILE A N 1
ATOM 1584 C CA . ILE A 1 196 ? -10.236 14.496 -20.774 1.00 83.12 196 ILE A CA 1
ATOM 1585 C C . ILE A 1 196 ? -11.592 15.069 -20.356 1.00 83.12 196 ILE A C 1
ATOM 1587 O O . ILE A 1 196 ? -11.656 15.918 -19.463 1.00 83.12 196 ILE A O 1
ATOM 1591 N N . LYS A 1 197 ? -12.685 14.544 -20.918 1.00 81.38 197 LYS A N 1
ATOM 1592 C CA . LYS A 1 197 ? -14.045 14.962 -20.568 1.00 81.38 197 LYS A CA 1
ATOM 1593 C C . LYS A 1 197 ? -14.336 14.771 -19.077 1.00 81.38 197 LYS A C 1
ATOM 1595 O O . LYS A 1 197 ? -14.828 15.691 -18.423 1.00 81.38 197 LYS A O 1
ATOM 1600 N N . GLN A 1 198 ? -13.976 13.618 -18.510 1.00 82.44 198 GLN A N 1
ATOM 1601 C CA . GLN A 1 198 ? -14.122 13.361 -17.072 1.00 82.44 198 GLN A CA 1
ATOM 1602 C C . GLN A 1 198 ? -13.260 14.305 -16.223 1.00 82.44 198 GLN A C 1
ATOM 1604 O O . GLN A 1 198 ? -13.737 14.843 -15.222 1.00 82.44 198 GLN A O 1
ATOM 1609 N N . LYS A 1 199 ? -12.009 14.559 -16.625 1.00 80.38 199 LYS A N 1
ATOM 1610 C CA . LYS A 1 199 ? -11.118 15.512 -15.944 1.00 80.38 199 LYS A CA 1
ATOM 1611 C C . LYS A 1 199 ? -11.716 16.918 -15.905 1.00 80.38 199 LYS A C 1
ATOM 1613 O O . LYS A 1 199 ? -11.767 17.507 -14.826 1.00 80.38 199 LYS A O 1
ATOM 1618 N N . ILE A 1 200 ? -12.211 17.430 -17.034 1.00 79.12 200 ILE A N 1
ATOM 1619 C CA . ILE A 1 200 ? -12.844 18.758 -17.131 1.00 79.12 200 ILE A CA 1
ATOM 1620 C C . ILE A 1 200 ? -14.052 18.857 -16.187 1.00 79.12 200 ILE A C 1
ATOM 1622 O 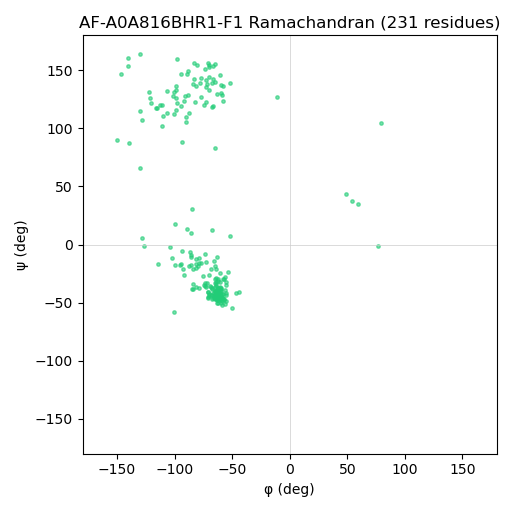O . ILE A 1 200 ? -14.191 19.837 -15.456 1.00 79.12 200 ILE A O 1
ATOM 1626 N N . GLN A 1 201 ? -14.882 17.813 -16.127 1.00 76.56 201 GLN A N 1
ATOM 1627 C CA . GLN A 1 201 ? -16.021 17.754 -15.206 1.00 76.56 201 GLN A CA 1
ATOM 1628 C C . GLN A 1 201 ? -15.595 17.737 -13.728 1.00 76.56 201 GLN A C 1
ATOM 1630 O O . GLN A 1 201 ? -16.254 18.343 -12.884 1.00 76.56 201 GLN A O 1
ATOM 1635 N N . MET A 1 202 ? -14.484 17.075 -13.388 1.00 72.25 202 MET A N 1
ATOM 1636 C CA . MET A 1 202 ? -13.964 17.060 -12.016 1.00 72.25 202 MET A CA 1
ATOM 1637 C C . MET A 1 202 ? -13.422 18.423 -11.570 1.00 72.25 202 MET A C 1
ATOM 1639 O O . MET A 1 202 ? -13.616 18.791 -10.410 1.00 72.25 202 MET A O 1
ATOM 1643 N N . PHE A 1 203 ? -12.790 19.190 -12.467 1.00 66.38 203 PHE A N 1
ATOM 1644 C CA . PHE A 1 203 ? -12.310 20.544 -12.157 1.00 66.38 203 PHE A CA 1
ATOM 1645 C C . PHE A 1 203 ? -13.448 21.485 -11.748 1.00 66.38 203 PHE A C 1
ATOM 1647 O O . PHE A 1 203 ? -13.300 22.251 -10.799 1.00 66.38 203 PHE A O 1
ATOM 1654 N N . GLN A 1 204 ? -14.622 21.349 -12.368 1.00 61.47 204 GLN A N 1
ATOM 1655 C CA . GLN A 1 204 ? -15.799 22.158 -12.034 1.00 61.47 204 GLN A CA 1
ATOM 1656 C C . GLN A 1 204 ? -16.313 21.923 -10.608 1.00 61.47 204 GLN A C 1
ATOM 1658 O O . GLN A 1 204 ? -16.991 22.781 -10.062 1.00 61.47 204 GLN A O 1
ATOM 1663 N N . LYS A 1 205 ? -15.995 20.788 -9.972 1.00 55.81 205 LYS A N 1
ATOM 1664 C CA . LYS A 1 205 ? -16.528 20.430 -8.648 1.00 55.81 205 LYS A CA 1
ATOM 1665 C C . LYS A 1 205 ? -15.704 20.981 -7.473 1.00 55.81 205 LYS A C 1
ATOM 1667 O O . LYS A 1 205 ? -16.229 21.042 -6.362 1.00 55.81 205 LYS A O 1
ATOM 1672 N N . ASN A 1 206 ? -14.446 21.371 -7.699 1.00 51.38 206 ASN A N 1
ATOM 1673 C CA . ASN A 1 206 ? -13.484 21.677 -6.629 1.00 51.38 206 ASN A CA 1
ATOM 1674 C C . ASN A 1 206 ? -13.249 23.174 -6.366 1.00 51.38 206 ASN A C 1
ATOM 1676 O O . ASN A 1 206 ? -12.681 23.504 -5.326 1.00 51.38 206 ASN A O 1
ATOM 1680 N N . GLU A 1 207 ? -13.715 24.080 -7.229 1.00 47.69 207 GLU A N 1
ATOM 1681 C CA . GLU A 1 207 ? -13.666 25.520 -6.952 1.00 47.69 207 GLU A CA 1
ATOM 1682 C C . GLU A 1 207 ? -14.949 25.993 -6.243 1.00 47.69 207 GLU A C 1
ATOM 1684 O O . GLU A 1 207 ? -16.067 25.667 -6.644 1.00 47.69 207 GLU A O 1
ATOM 1689 N N . ASN A 1 208 ? -14.741 26.688 -5.120 1.00 43.84 208 ASN A N 1
ATOM 1690 C CA . ASN A 1 208 ? -15.685 27.196 -4.118 1.00 43.84 208 ASN A CA 1
ATOM 1691 C C . ASN A 1 208 ? -17.194 27.161 -4.451 1.00 43.84 208 ASN A C 1
ATOM 1693 O O . ASN A 1 208 ? -17.674 27.782 -5.396 1.00 43.84 208 ASN A O 1
ATOM 1697 N N . LYS A 1 209 ? -17.962 26.559 -3.526 1.00 48.59 209 LYS A N 1
ATOM 1698 C CA . LYS A 1 209 ? -19.432 26.382 -3.483 1.00 48.59 209 LYS A CA 1
ATOM 1699 C C . LYS A 1 209 ? -20.321 27.632 -3.678 1.00 48.59 209 LYS A C 1
ATOM 1701 O O . LYS A 1 209 ? -21.524 27.516 -3.467 1.00 48.59 209 LYS A O 1
ATOM 1706 N N . GLN A 1 210 ? -19.801 28.811 -4.018 1.00 45.59 210 GLN A N 1
ATOM 1707 C CA . GLN A 1 210 ? -20.617 30.032 -4.075 1.00 45.59 210 GLN A CA 1
ATOM 1708 C C . GLN A 1 210 ? -20.806 30.662 -5.454 1.00 45.59 210 GLN A C 1
ATOM 1710 O O . GLN A 1 210 ? -21.788 31.378 -5.602 1.00 45.59 210 GLN A O 1
ATOM 1715 N N . GLN A 1 211 ? -20.012 30.349 -6.480 1.00 51.53 211 GLN A N 1
ATOM 1716 C CA . GLN A 1 211 ? -20.303 30.797 -7.850 1.00 51.53 211 GLN A CA 1
ATOM 1717 C C . GLN A 1 211 ? -19.760 29.785 -8.865 1.00 51.53 211 GLN A C 1
ATOM 1719 O O . GLN A 1 211 ? -18.622 29.888 -9.305 1.00 51.53 211 GLN A O 1
ATOM 1724 N N . GLN A 1 212 ? -20.576 28.798 -9.239 1.00 51.44 212 GLN A N 1
ATOM 1725 C CA . GLN A 1 212 ? -20.307 27.946 -10.399 1.00 51.44 212 GLN A CA 1
ATOM 1726 C C . GLN A 1 212 ? -21.268 28.343 -11.517 1.00 51.44 212 GLN A C 1
ATOM 1728 O O . GLN A 1 212 ? -22.473 28.132 -11.401 1.00 51.44 212 GLN A O 1
ATOM 1733 N N . MET A 1 213 ? -20.736 28.901 -12.604 1.00 48.31 213 MET A N 1
ATOM 1734 C CA . MET A 1 213 ? -21.378 28.749 -13.907 1.00 48.31 213 MET A CA 1
ATOM 1735 C C . MET A 1 213 ? -20.756 27.507 -14.553 1.00 48.31 213 MET A C 1
ATOM 1737 O O . MET A 1 213 ? -19.528 27.452 -14.653 1.00 48.31 213 MET A O 1
ATOM 1741 N N . PRO A 1 214 ? -21.542 26.492 -14.947 1.00 55.78 214 PRO A N 1
ATOM 1742 C CA . PRO A 1 214 ? -20.997 25.373 -15.707 1.00 55.78 214 PRO A CA 1
ATOM 1743 C C . PRO A 1 214 ? -20.356 25.916 -16.991 1.00 55.78 214 PRO A C 1
ATOM 1745 O O . PRO A 1 214 ? -20.940 26.788 -17.638 1.00 55.78 214 PRO A O 1
ATOM 1748 N N . LEU A 1 215 ? -19.165 25.424 -17.369 1.00 57.75 215 LEU A N 1
ATOM 1749 C CA . LEU A 1 215 ? -18.666 25.691 -18.721 1.00 57.75 215 LEU A CA 1
ATOM 1750 C C . LEU A 1 215 ? -19.699 25.142 -19.699 1.00 57.75 215 LEU A C 1
ATOM 1752 O O . LEU A 1 215 ? -20.084 23.974 -19.575 1.00 57.75 215 LEU A O 1
ATOM 1756 N N . ASP A 1 216 ? -20.124 25.977 -20.645 1.00 67.94 216 ASP A N 1
ATOM 1757 C CA . ASP A 1 216 ? -21.029 25.560 -21.707 1.00 67.94 216 ASP A CA 1
ATOM 1758 C C . ASP A 1 216 ? -20.467 24.305 -22.390 1.00 67.94 216 ASP A C 1
ATOM 1760 O O . ASP A 1 216 ? -19.257 24.176 -22.599 1.00 67.94 216 ASP A O 1
ATOM 1764 N N . SER A 1 217 ? -21.359 23.370 -22.700 1.00 65.19 217 SER A N 1
ATOM 1765 C CA . SER A 1 217 ? -21.080 22.125 -23.416 1.00 65.19 217 SER A CA 1
ATOM 1766 C C . SER A 1 217 ? -20.169 22.338 -24.629 1.00 65.19 217 SER A C 1
ATOM 1768 O O . SER A 1 217 ? -19.199 21.603 -24.799 1.00 65.19 217 SER A O 1
ATOM 1770 N N . TYR A 1 218 ? -20.403 23.421 -25.374 1.00 64.31 218 TYR A N 1
ATOM 1771 C CA . TYR A 1 218 ? -19.602 23.824 -26.525 1.00 64.31 218 TYR A CA 1
ATOM 1772 C C . TYR A 1 218 ? -18.141 24.137 -26.171 1.00 64.31 218 TYR A C 1
ATOM 1774 O O . TYR A 1 218 ? -17.220 23.755 -26.891 1.00 64.31 218 TYR A O 1
ATOM 1782 N N . VAL A 1 219 ? -17.896 24.804 -25.040 1.00 70.06 219 VAL A N 1
ATOM 1783 C CA . VAL A 1 219 ? -16.534 25.148 -24.604 1.00 70.06 219 VAL A CA 1
ATOM 1784 C C . VAL A 1 219 ? -15.803 23.908 -24.095 1.00 70.06 219 VAL A C 1
ATOM 1786 O O . VAL A 1 219 ? -14.611 23.766 -24.345 1.00 70.06 219 VAL A O 1
ATOM 1789 N N . GLN A 1 220 ? -16.502 22.986 -23.426 1.00 71.06 220 GLN A N 1
ATOM 1790 C CA . GLN A 1 220 ? -15.906 21.713 -23.003 1.00 71.06 220 GLN A CA 1
ATOM 1791 C C . GLN A 1 220 ? -15.462 20.878 -24.208 1.00 71.06 220 GLN A C 1
ATOM 1793 O O . GLN A 1 220 ? -14.358 20.346 -24.200 1.00 71.06 220 GLN A O 1
ATOM 1798 N N . GLU A 1 221 ? -16.300 20.808 -25.242 1.00 73.31 221 GLU A N 1
ATOM 1799 C CA . GLU A 1 221 ? -16.001 20.100 -26.489 1.00 73.31 221 GLU A CA 1
ATOM 1800 C C . GLU A 1 221 ? -14.845 20.772 -27.242 1.00 73.31 221 GLU A C 1
ATOM 1802 O O . GLU A 1 221 ? -13.864 20.115 -27.569 1.00 73.31 221 GLU A O 1
ATOM 1807 N N . THR A 1 222 ? -14.860 22.106 -27.354 1.00 74.31 222 THR A N 1
ATOM 1808 C CA . THR A 1 222 ? -13.766 22.871 -27.979 1.00 74.31 222 THR A CA 1
ATOM 1809 C C . THR A 1 222 ? -12.428 22.675 -27.253 1.00 74.31 222 THR A C 1
ATOM 1811 O O . THR A 1 222 ? -11.383 22.568 -27.891 1.00 74.31 222 THR A O 1
ATOM 1814 N N . VAL A 1 223 ? -12.431 22.625 -25.915 1.00 75.94 223 VAL A N 1
ATOM 1815 C CA . VAL A 1 223 ? -11.217 22.377 -25.118 1.00 75.94 223 VAL A CA 1
ATOM 1816 C C . VAL A 1 223 ? -10.752 20.927 -25.258 1.00 75.94 223 VAL A C 1
ATOM 1818 O O . VAL A 1 223 ? -9.551 20.704 -25.397 1.00 75.94 223 VAL A O 1
ATOM 1821 N N . CYS A 1 224 ? -11.665 19.949 -25.257 1.00 75.69 224 CYS A N 1
ATOM 1822 C CA . CYS A 1 224 ? -11.329 18.553 -25.549 1.00 75.69 224 CYS A CA 1
ATOM 1823 C C . CYS A 1 224 ? -10.648 18.425 -26.916 1.00 75.69 224 CYS A C 1
ATOM 1825 O O . CYS A 1 224 ? -9.556 17.865 -26.998 1.00 75.69 224 CYS A O 1
ATOM 1827 N N . ASP A 1 225 ? -11.252 18.996 -27.956 1.00 76.62 225 ASP A N 1
ATOM 1828 C CA . ASP A 1 225 ? -10.739 18.934 -29.322 1.00 76.62 225 ASP A CA 1
ATOM 1829 C C . ASP A 1 225 ? -9.398 19.656 -29.453 1.00 76.62 225 ASP A C 1
ATOM 1831 O O . ASP A 1 225 ? -8.480 19.147 -30.089 1.00 76.62 225 ASP A O 1
ATOM 1835 N N . ALA A 1 226 ? -9.227 20.811 -28.804 1.00 75.75 226 ALA A N 1
ATOM 1836 C CA . ALA A 1 226 ? -7.952 21.522 -28.791 1.00 75.75 226 ALA A CA 1
ATOM 1837 C C . ALA A 1 226 ? -6.831 20.710 -28.116 1.00 75.75 226 ALA A C 1
ATOM 1839 O O . ALA A 1 226 ? -5.704 20.712 -28.606 1.00 75.75 226 ALA A O 1
ATOM 1840 N N . ILE A 1 227 ? -7.128 19.998 -27.020 1.00 74.88 227 ILE A N 1
ATOM 1841 C CA . ILE A 1 227 ? -6.154 19.136 -26.332 1.00 74.88 227 ILE A CA 1
ATOM 1842 C C . ILE A 1 227 ? -5.799 17.922 -27.195 1.00 74.88 227 ILE A C 1
ATOM 1844 O O . ILE A 1 227 ? -4.623 17.582 -27.289 1.00 74.88 227 ILE A O 1
ATOM 1848 N N . LEU A 1 228 ? -6.785 17.285 -27.833 1.00 75.38 228 LEU A N 1
ATOM 1849 C CA . LEU A 1 228 ? -6.548 16.154 -28.734 1.00 75.38 228 LEU A CA 1
ATOM 1850 C C . LEU A 1 228 ? -5.701 16.576 -29.940 1.00 75.38 228 LEU A C 1
ATOM 1852 O O . LEU A 1 228 ? -4.671 15.966 -30.208 1.00 75.38 228 LEU A O 1
ATOM 1856 N N . ASN A 1 229 ? -6.062 17.687 -30.585 1.00 74.94 229 ASN A N 1
ATOM 1857 C CA . ASN A 1 229 ? -5.319 18.232 -31.721 1.00 74.94 229 ASN A CA 1
ATOM 1858 C C . ASN A 1 229 ? -3.883 18.640 -31.354 1.00 74.94 229 ASN A C 1
ATOM 1860 O O . ASN A 1 229 ? -3.001 18.586 -32.203 1.00 74.94 229 ASN A O 1
ATOM 1864 N N . ALA A 1 230 ? -3.629 19.039 -30.103 1.00 67.00 230 ALA A N 1
ATOM 1865 C CA . ALA A 1 230 ? -2.285 19.356 -29.622 1.00 67.00 230 ALA A CA 1
ATOM 1866 C C . ALA A 1 230 ? -1.423 18.113 -29.322 1.00 67.00 230 ALA A C 1
ATOM 1868 O O . ALA A 1 230 ? -0.213 18.253 -29.176 1.00 67.00 230 ALA A O 1
ATOM 1869 N N . GLN A 1 231 ? -2.022 16.920 -29.202 1.00 59.47 231 GLN A N 1
ATOM 1870 C CA . GLN A 1 231 ? -1.302 15.655 -28.992 1.00 59.47 231 GLN A CA 1
ATOM 1871 C C . GLN A 1 231 ? -1.017 14.883 -30.291 1.00 59.47 231 GLN A C 1
ATOM 1873 O O . GLN A 1 231 ? -0.160 14.003 -30.280 1.00 59.47 231 GLN A O 1
ATOM 1878 N N . ASP A 1 232 ? -1.706 15.215 -31.388 1.00 55.03 232 ASP A N 1
ATOM 1879 C CA . ASP A 1 232 ? -1.522 14.612 -32.720 1.00 55.03 232 ASP A CA 1
ATOM 1880 C C . ASP A 1 232 ? -0.395 15.279 -33.560 1.00 55.03 232 ASP A C 1
ATOM 1882 O O . ASP A 1 232 ? -0.250 14.973 -34.747 1.00 55.03 232 ASP A O 1
ATOM 1886 N N . VAL A 1 233 ? 0.416 16.170 -32.963 1.00 41.28 233 VAL A N 1
ATOM 1887 C CA . VAL A 1 233 ? 1.606 16.826 -33.565 1.00 41.28 233 VAL A CA 1
ATOM 1888 C C . VAL A 1 233 ? 2.891 16.217 -33.008 1.00 41.28 233 VAL A C 1
ATOM 1890 O O . VAL A 1 233 ? 3.798 15.915 -33.819 1.00 41.28 233 VAL A O 1
#

Solvent-accessible surface area (backbone atoms only — not comparable to full-atom values): 14042 Å² total; per-residue (Å²): 134,56,77,64,61,58,51,52,53,52,51,52,52,51,52,38,49,52,52,52,50,48,55,51,49,47,58,68,70,37,75,51,51,43,76,39,76,64,48,59,48,54,72,74,47,81,92,38,70,72,51,41,54,51,39,51,50,41,49,73,73,55,50,40,72,60,80,50,70,45,79,43,77,48,51,58,80,53,48,65,67,58,54,48,62,65,43,50,65,54,52,57,50,34,70,73,31,80,88,48,72,31,39,39,37,32,34,46,48,26,32,32,74,47,55,67,60,48,46,32,44,76,72,72,37,21,59,98,84,42,80,56,56,90,33,59,45,78,48,70,40,67,66,86,78,76,60,70,75,63,58,78,72,60,73,101,79,64,76,73,73,52,56,74,61,67,73,60,68,56,52,84,74,54,74,76,59,57,75,72,63,77,85,77,80,78,80,47,72,69,56,46,51,54,49,51,53,52,51,56,57,54,57,68,71,73,62,64,101,82,76,82,78,78,79,52,70,68,56,54,50,52,50,47,51,51,54,52,60,65,70,77,113

Secondary structure (DSSP, 8-state):
--HHHHHHHHHHHHHHHHHHHHHHHHHHH-TTEE--HHHHHHHTSPP-HHHHHHHHHHHHHHPEEPPSEEEEE--TT--HHHHHHHHHHHHHHHHH-TTSPEEEEEETGGG-S-HHHHHIIIII-EETTEEPPTTEEEEE--PPP--HHHHTTS-TT-HHHHHHHHSS-PPPPPHHHHTT---PPPPPHHHHHHHHHHHHHHHHHHS-TT--PPPPHHHHHHHHHHHHHHH--

Sequence (233 aa):
MTVTDAYDATIAQKLIHELHEYVTSQLTTVHLLKPTKRLQRLLNEAQSLLIATKLFNEYITYTQTKQLFHRLLLPPGITEEQLVQFMLPIRTLAQHLPDIELVVFFDEFSTSSCLGLFHEMFIDRTIHGQPLADKIFFTAAINPYISVANANSNNKNNDDSIAHRLDYLVHQLSQSLEHLKCRYGTLSNSQLHDHIKQKIQMFQKNENKQQQMPLDSYVQETVCDAILNAQDV

Nearest PDB structures (foldseek):
  8s24-assembly1_A  TM=7.294E-01  e=1.752E-06  Homo sapiens
  6tay-assembly1_A  TM=7.194E-01  e=2.026E-05  Mus musculus
  8thd-assembly1_C  TM=5.642E-01  e=3.010E-01  Saccharomyces cerevisiae
  7btb-assembly1_b  TM=2.396E-01  e=2.133E+00  Saccharomyces cerevisiae S288C

InterPro domains:
  IPR031248 E3 ubiquitin-protein ligase RNF213 [PTHR22605] (56-231)